Protein 2PH1 (pdb70)

Nearest PDB structures (foldseek):
  2ph1-assembly1_A  TM=1.002E+00  e=3.859E-50  Archaeoglobus fulgidus DSM 4304
  6oby-assembly1_A  TM=9.454E-01  e=1.155E-34  Archaeoglobus fulgidus
  5auq-assembly4_D  TM=8.441E-01  e=3.719E-14  Thermococcus kodakarensis KOD1
  5aup-assembly1_I  TM=8.083E-01  e=2.554E-14  Thermococcus kodakarensis KOD1
  5aun-assembly1_B  TM=7.956E-01  e=1.165E-12  Thermococcus kodakarensis KOD1

Organism: Archaeoglobus fulgidus (strain ATCC 49558 / DSM 4304 / JCM 9628 / NBRC 100126 / VC-16) (NCBI:txid224325)

Foldseek 3Di:
DDDLVLLCVQLVLAQFEEEWEALVCVCGLVVLVLVQLVQLVVVFAAEEEEQALPWDLNCQLLVVLQLAWDADPQAIEFDARPPRGYGYYCSVPNVDRDIDRDDDPVRLVCLCCSRRYCSGNGHYYYYRFHHHLDCRSVSVLSSLGQEYEYEEELVRDDLCGVVSVQVCVSSVHGHQEYEYCAWAADPPPRDIGGPVHGSCRVVSCVVVVRNYYWYRYDDPVSVVSSNNNNNSPPPDRRRD

Radius of gyration: 17.46 Å; Cα contacts (8 Å, |Δi|>4): 487; chains: 1; bounding box: 42×40×55 Å

B-factor: mean 37.88, std 13.36, range [6.66, 78.39]

InterPro domains:
  IPR019591 Mrp/NBP35 ATP-binding protein [MF_02040] (12-249)
  IPR019591 Mrp/NBP35 ATP-binding protein [cd02037] (21-234)
  IPR027417 P-loop containing nucleoside triphosphate hydrolase [G3DSA:3.40.50.300] (1-254)
  IPR027417 P-loop containing nucleoside triphosphate hydrolase [SSF52540] (8-240)
  IPR033756 Flagellum site-determining protein YlxH/ Fe-S cluster as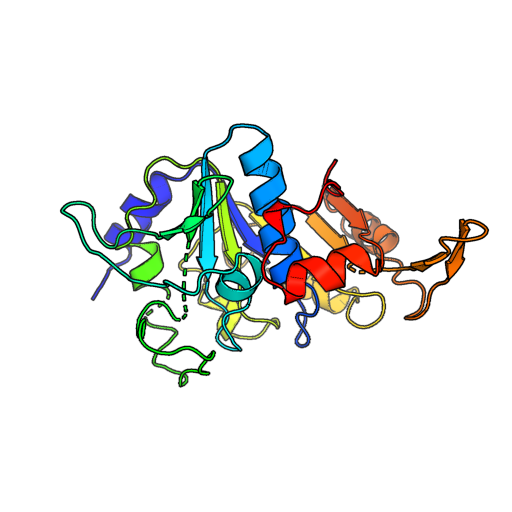sembling factor NBP35 [PF10609] (17-240)
  IPR044304 Iron-sulfur protein NUBPL-like [PTHR42961] (6-242)

Structure (mmCIF, N/CA/C/O backbone):
data_2PH1
#
_entry.id   2PH1
#
_cell.length_a   66.937
_cell.length_b   78.186
_cell.length_c   49.597
_cell.angle_alpha   90.00
_cell.angle_beta   90.00
_cell.angle_gamma   90.00
#
_symmetry.space_group_name_H-M   'P 21 21 2'
#
loop_
_entity.id
_entity.type
_entity.pdbx_description
1 polymer 'Nucleotide-binding protein'
2 non-polymer 'ZINC ION'
3 water water
#
loop_
_atom_site.group_PDB
_atom_site.id
_atom_site.type_symbol
_atom_site.label_atom_id
_atom_site.label_alt_id
_atom_site.label_comp_id
_atom_site.label_asym_id
_atom_site.label_entity_id
_atom_site.label_seq_id
_atom_site.pdbx_PDB_ins_code
_atom_site.Cartn_x
_atom_site.Cartn_y
_atom_site.Cartn_z
_atom_site.occupancy
_atom_site.B_iso_or_equiv
_atom_site.auth_seq_id
_atom_site.auth_comp_id
_atom_site.auth_asym_id
_atom_site.auth_atom_id
_atom_site.pdbx_PDB_model_num
ATOM 1 N N . ARG A 1 4 ? 12.814 9.415 15.424 1.00 54.20 4 ARG A N 1
ATOM 2 C CA . ARG A 1 4 ? 11.739 10.175 14.728 1.00 52.51 4 ARG A CA 1
ATOM 3 C C . ARG A 1 4 ? 11.309 11.399 15.538 1.00 52.98 4 ARG A C 1
ATOM 4 O O . ARG A 1 4 ? 11.026 12.454 14.963 1.00 54.04 4 ARG A O 1
ATOM 12 N N . VAL A 1 5 ? 11.269 11.256 16.866 1.00 51.19 5 VAL A N 1
ATOM 13 C CA . VAL A 1 5 ? 10.853 12.341 17.758 1.00 50.14 5 VAL A CA 1
ATOM 14 C C . VAL A 1 5 ? 11.623 13.626 17.467 1.00 49.31 5 VAL A C 1
ATOM 15 O O . VAL A 1 5 ? 12.821 13.592 17.192 1.00 49.20 5 VAL A O 1
ATOM 19 N N . THR A 1 6 ? 10.927 14.757 17.518 1.00 48.14 6 THR A N 1
ATOM 20 C CA . THR A 1 6 ? 11.550 16.045 17.247 1.00 48.45 6 THR A CA 1
ATOM 21 C C . THR A 1 6 ? 11.615 16.906 18.496 1.00 49.12 6 THR A C 1
ATOM 22 O O . THR A 1 6 ? 10.958 16.624 19.496 1.00 49.43 6 THR A O 1
ATOM 26 N N . ASP A 1 7 ? 12.404 17.970 18.416 1.00 49.93 7 ASP A N 1
ATOM 27 C CA . ASP A 1 7 ? 12.570 18.911 19.513 1.00 50.29 7 ASP A CA 1
ATOM 28 C C . ASP A 1 7 ? 11.253 19.516 19.989 1.00 50.71 7 ASP A C 1
ATOM 29 O O . ASP A 1 7 ? 10.991 19.564 21.190 1.00 50.70 7 ASP A O 1
ATOM 34 N N . GLU A 1 8 ? 10.429 19.986 19.054 1.00 51.03 8 GLU A N 1
ATOM 35 C CA . GLU A 1 8 ? 9.153 20.587 19.432 1.00 51.84 8 GLU A CA 1
ATOM 36 C C . GLU A 1 8 ? 8.280 19.591 20.178 1.00 50.18 8 GLU A C 1
ATOM 37 O O . GLU A 1 8 ? 7.413 19.991 20.948 1.00 50.18 8 GLU A O 1
ATOM 43 N N . GLU A 1 9 ? 8.503 18.298 19.947 1.00 48.97 9 GLU A N 1
ATOM 44 C CA . GLU A 1 9 ? 7.718 17.260 20.618 1.00 48.76 9 GLU A CA 1
ATOM 45 C C . GLU A 1 9 ? 8.273 16.976 22.008 1.00 47.53 9 GLU A C 1
ATOM 46 O O . GLU A 1 9 ? 7.527 16.724 22.955 1.00 45.12 9 GLU A O 1
ATOM 52 N N . ILE A 1 10 ? 9.592 17.021 22.129 1.00 47.07 10 ILE A N 1
ATOM 53 C CA . ILE A 1 10 ? 10.211 16.786 23.417 1.00 45.30 10 ILE A CA 1
ATOM 54 C C . ILE A 1 10 ? 9.917 17.945 24.342 1.00 45.27 10 ILE A C 1
ATOM 55 O O . ILE A 1 10 ? 9.631 17.757 25.522 1.00 44.61 10 ILE A O 1
ATOM 60 N N . LYS A 1 11 ? 9.999 19.148 23.790 1.00 45.82 11 LYS A N 1
ATOM 61 C CA . LYS A 1 11 ? 9.755 20.360 24.553 1.00 46.10 11 LYS A CA 1
ATOM 62 C C . LYS A 1 11 ? 8.319 20.411 25.048 1.00 45.61 11 LYS A C 1
ATOM 63 O O . LYS A 1 11 ? 8.059 20.825 26.174 1.00 46.65 11 LYS A O 1
ATOM 69 N N . GLU A 1 12 ? 7.387 19.984 24.209 1.00 44.25 12 GLU A N 1
ATOM 70 C CA . GLU A 1 12 ? 5.989 20.004 24.592 1.00 43.82 12 GLU A CA 1
ATOM 71 C C . GLU A 1 12 ? 5.723 19.056 25.762 1.00 41.62 12 GLU A C 1
ATOM 72 O O . GLU A 1 12 ? 4.895 19.336 26.630 1.00 42.92 12 GLU A O 1
ATOM 78 N N . ARG A 1 13 ? 6.429 17.934 25.777 1.00 38.18 13 ARG A N 1
ATOM 79 C CA . ARG A 1 13 ? 6.268 16.932 26.821 1.00 34.96 13 ARG A CA 1
ATOM 80 C C . ARG A 1 13 ? 6.905 17.407 28.113 1.00 35.25 13 ARG A C 1
ATOM 81 O O . ARG A 1 13 ? 6.232 17.557 29.128 1.00 36.07 13 ARG A O 1
ATOM 89 N N . LEU A 1 14 ? 8.209 17.652 28.060 1.00 34.08 14 LEU A N 1
ATOM 90 C CA . LEU A 1 14 ? 8.954 18.086 29.228 1.00 33.89 14 LEU A CA 1
ATOM 91 C C . LEU A 1 14 ? 8.368 19.332 29.868 1.00 34.88 14 LEU A C 1
ATOM 92 O O . LEU A 1 14 ? 8.422 19.501 31.090 1.00 35.13 14 LEU A O 1
ATOM 97 N N . GLY A 1 15 ? 7.810 20.211 29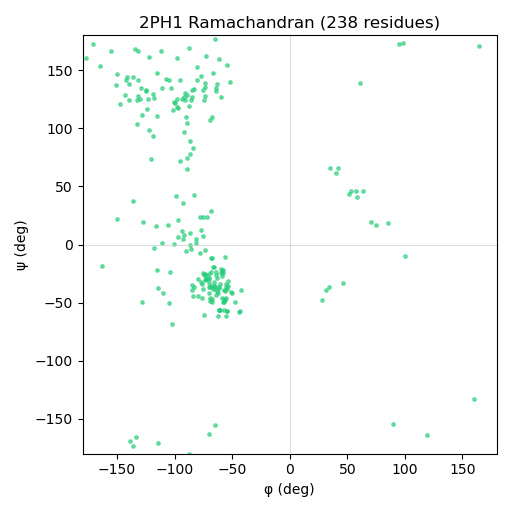.049 1.00 34.13 15 GLY A N 1
ATOM 98 C CA . GLY A 1 15 ? 7.227 21.413 29.595 1.00 32.86 15 GLY A CA 1
ATOM 99 C C . GLY A 1 15 ? 6.224 21.072 30.673 1.00 32.47 15 GLY A C 1
ATOM 100 O O . GLY A 1 15 ? 6.063 21.824 31.627 1.00 34.35 15 GLY A O 1
ATOM 101 N N . LYS A 1 16 ? 5.552 19.933 30.546 1.00 32.73 16 LYS A N 1
ATOM 102 C CA . LYS A 1 16 ? 4.543 19.545 31.538 1.00 32.72 16 LYS A CA 1
ATOM 103 C C . LYS A 1 16 ? 5.164 19.241 32.896 1.00 32.28 16 LYS A C 1
ATOM 104 O O . LYS A 1 16 ? 4.469 19.234 33.905 1.00 33.23 16 LYS A O 1
ATOM 110 N N . ILE A 1 17 ? 6.470 18.980 32.905 1.00 31.72 17 ILE A N 1
ATOM 111 C CA . ILE A 1 17 ? 7.191 18.675 34.130 1.00 29.98 17 ILE A CA 1
ATOM 112 C C . ILE A 1 17 ? 7.761 19.926 34.779 1.00 30.62 17 ILE A C 1
ATOM 113 O O . ILE A 1 17 ? 8.524 20.671 34.164 1.00 29.81 17 ILE A O 1
ATOM 118 N N . LYS A 1 18 ? 7.399 20.138 36.039 1.00 33.09 18 LYS A N 1
ATOM 119 C CA . LYS A 1 18 ? 7.861 21.298 36.798 1.00 33.25 18 LYS A CA 1
ATOM 120 C C . LYS A 1 18 ? 9.344 21.282 37.149 1.00 33.01 18 LYS A C 1
ATOM 121 O O . LYS A 1 18 ? 9.974 22.336 37.171 1.00 33.98 18 LYS A O 1
ATOM 127 N N . SER A 1 19 ? 9.898 20.106 37.446 1.00 32.51 19 SER A N 1
ATOM 128 C CA . SER A 1 19 ? 11.313 20.020 37.806 1.00 32.37 19 SER A CA 1
ATOM 129 C C . SER A 1 19 ? 12.046 18.913 37.076 1.00 32.61 19 SER A C 1
ATOM 130 O O . SER A 1 19 ? 11.645 17.761 37.145 1.00 34.08 19 SER A O 1
ATOM 133 N N . ARG A 1 20 ? 13.125 19.260 36.384 1.00 33.59 20 ARG A N 1
ATOM 134 C CA . ARG A 1 20 ? 13.918 18.265 35.659 1.00 34.45 20 ARG A CA 1
ATOM 135 C C . ARG A 1 20 ? 15.337 18.253 36.222 1.00 34.30 20 ARG A C 1
ATOM 136 O O . ARG A 1 20 ? 16.204 19.023 35.794 1.00 33.41 20 ARG A O 1
ATOM 144 N N . ILE A 1 21 ? 15.566 17.369 37.183 1.00 33.45 21 ILE A N 1
ATOM 145 C CA . ILE A 1 21 ? 16.864 17.248 37.830 1.00 32.04 21 ILE A CA 1
ATOM 146 C C . ILE A 1 21 ? 17.695 16.128 37.222 1.00 30.82 21 ILE A C 1
ATOM 147 O O . ILE A 1 21 ? 17.301 14.973 37.261 1.00 31.24 21 ILE A O 1
ATOM 152 N N . ALA A 1 22 ? 18.837 16.468 36.644 1.00 30.81 22 ALA A N 1
ATOM 153 C CA . ALA A 1 22 ? 19.698 15.449 36.057 1.00 32.34 22 ALA A CA 1
ATOM 154 C C . ALA A 1 22 ? 20.757 15.071 37.095 1.00 33.61 22 ALA A C 1
ATOM 155 O O . ALA A 1 22 ? 21.253 15.937 37.822 1.00 34.61 22 ALA A O 1
ATOM 157 N N . VAL A 1 23 ? 21.096 13.784 37.171 1.00 34.12 23 VAL A N 1
ATOM 158 C CA . VAL A 1 23 ? 22.086 13.298 38.140 1.00 34.96 23 VAL A CA 1
ATOM 159 C C . VAL A 1 23 ? 23.320 12.741 37.422 1.00 37.00 23 VAL A C 1
ATOM 160 O O . VAL A 1 23 ? 23.201 11.869 36.563 1.00 36.81 23 VAL A O 1
ATOM 172 N N . SER A 1 25 ? 27.996 12.082 37.554 1.00 40.67 25 SER A N 1
ATOM 173 C CA . SER A 1 25 ? 29.145 11.695 38.348 1.00 39.43 25 SER A CA 1
ATOM 174 C C . SER A 1 25 ? 30.361 11.400 37.479 1.00 39.16 25 SER A C 1
ATOM 175 O O . SER A 1 25 ? 30.263 11.339 36.255 1.00 38.70 25 SER A O 1
ATOM 178 N N . GLY A 1 26 ? 31.507 11.215 38.127 1.00 39.91 26 GLY A N 1
ATOM 179 C CA . GLY A 1 26 ? 32.735 10.914 37.413 1.00 41.25 26 GLY A CA 1
ATOM 180 C C . GLY A 1 26 ? 32.655 9.570 36.723 1.00 42.79 26 GLY A C 1
ATOM 181 O O . GLY A 1 26 ? 31.664 8.859 36.870 1.00 44.03 26 GLY A O 1
ATOM 182 N N . LYS A 1 27 ? 33.695 9.210 35.979 1.00 44.17 27 LYS A N 1
ATOM 183 C CA . LYS A 1 27 ? 33.721 7.938 35.251 1.00 45.57 27 LYS A CA 1
ATOM 184 C C . LYS A 1 27 ? 33.177 6.761 36.080 1.00 46.03 27 LYS A C 1
ATOM 185 O O . LYS A 1 27 ? 32.485 5.892 35.555 1.00 45.36 27 LYS A O 1
ATOM 191 N N . GLY A 1 28 ? 33.497 6.729 37.370 1.00 46.77 28 GLY A N 1
ATOM 192 C CA . GLY A 1 28 ? 33.031 5.637 38.207 1.00 46.82 28 GLY A CA 1
ATOM 193 C C . GLY A 1 28 ? 31.522 5.535 38.287 1.00 46.80 28 GLY A C 1
ATOM 194 O O . GLY A 1 28 ? 30.931 4.497 37.972 1.00 46.09 28 GLY A O 1
ATOM 195 N N . GLY A 1 29 ? 30.899 6.631 38.714 1.00 47.19 29 GLY A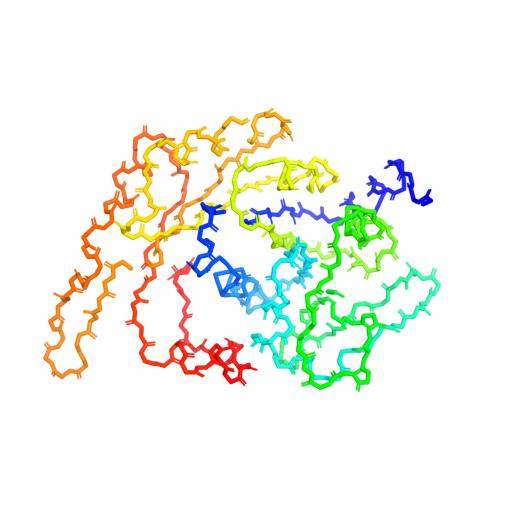 N 1
ATOM 196 C CA . GLY A 1 29 ? 29.449 6.680 38.844 1.00 45.27 29 GLY A CA 1
ATOM 197 C C . GLY A 1 29 ? 28.947 5.834 39.997 1.00 44.22 29 GLY A C 1
ATOM 198 O O . GLY A 1 29 ? 27.768 5.474 40.036 1.00 43.79 29 GLY A O 1
ATOM 199 N N . VAL A 1 30 ? 29.852 5.525 40.931 1.00 42.12 30 VAL A N 1
ATOM 200 C CA . VAL A 1 30 ? 29.545 4.702 42.099 1.00 39.35 30 VAL A CA 1
ATOM 201 C C . VAL A 1 30 ? 28.619 5.415 43.091 1.00 37.14 30 VAL A C 1
ATOM 202 O O . VAL A 1 30 ? 29.017 6.349 43.786 1.00 34.56 30 VAL A O 1
ATOM 206 N N . GLY A 1 31 ? 27.368 4.964 43.127 1.00 36.18 31 GLY A N 1
ATOM 207 C CA . GLY A 1 31 ? 26.387 5.556 44.011 1.00 33.88 31 GLY A CA 1
ATOM 208 C C . GLY A 1 31 ? 25.483 6.520 43.266 1.00 32.95 31 GLY A C 1
ATOM 209 O O . GLY A 1 31 ? 24.482 6.991 43.807 1.00 34.68 31 GLY A O 1
ATOM 210 N N . LYS A 1 32 ? 25.825 6.824 42.022 1.00 29.48 32 LYS A N 1
ATOM 211 C CA . LYS A 1 32 ? 25.013 7.742 41.244 1.00 28.05 32 LYS A CA 1
ATOM 212 C C . LYS A 1 32 ? 23.568 7.257 41.198 1.00 28.42 32 LYS A C 1
ATOM 213 O O . LYS A 1 32 ? 22.658 7.939 41.672 1.00 30.75 32 LYS A O 1
ATOM 219 N N . SER A 1 33 ? 23.355 6.076 40.632 1.00 27.07 33 SER A N 1
ATOM 220 C CA . SER A 1 33 ? 22.009 5.530 40.547 1.00 25.95 33 SER A CA 1
ATOM 221 C C . SER A 1 33 ? 21.304 5.396 41.906 1.00 24.45 33 SER A C 1
ATOM 222 O O . SER A 1 33 ? 20.163 5.852 42.054 1.00 24.41 33 SER A O 1
ATOM 225 N N . THR A 1 34 ? 21.969 4.798 42.897 1.00 21.62 34 THR A N 1
ATOM 226 C CA . THR A 1 34 ? 21.346 4.630 44.214 1.00 19.53 34 THR A CA 1
ATOM 227 C C . THR A 1 34 ? 20.917 5.976 44.780 1.00 17.97 34 THR A C 1
ATOM 228 O O . THR A 1 34 ? 19.854 6.081 45.392 1.00 17.04 34 THR A O 1
ATOM 232 N N . VAL A 1 35 ? 21.744 6.997 44.578 1.00 16.42 35 VAL A N 1
ATOM 233 C CA . VAL A 1 35 ? 21.423 8.343 45.038 1.00 15.36 35 VAL A CA 1
ATOM 234 C C . VAL A 1 35 ? 20.210 8.850 44.250 1.00 15.15 35 VAL A C 1
ATOM 235 O O . VAL A 1 35 ? 19.351 9.537 44.802 1.00 13.00 35 VAL A O 1
ATOM 239 N N . THR A 1 36 ? 20.110 8.494 42.971 1.00 14.15 36 THR A N 1
ATOM 240 C CA . THR A 1 36 ? 18.956 8.955 42.191 1.00 14.22 36 THR A CA 1
ATOM 241 C C . THR A 1 36 ? 17.637 8.359 42.681 1.00 13.89 36 THR A C 1
ATOM 242 O O . THR A 1 36 ? 16.591 9.000 42.594 1.00 12.54 36 THR A O 1
ATOM 246 N N . ALA A 1 37 ? 17.690 7.130 43.182 1.00 12.50 37 ALA A N 1
ATOM 247 C CA . ALA A 1 37 ? 16.490 6.477 43.675 1.00 11.98 37 ALA A CA 1
ATOM 248 C C . ALA A 1 37 ? 16.133 7.076 45.041 1.00 12.62 37 ALA A C 1
ATOM 249 O O . ALA A 1 37 ? 14.978 7.416 45.318 1.00 12.41 37 ALA A O 1
ATOM 251 N N . LEU A 1 38 ? 17.140 7.204 45.895 1.00 16.61 38 LEU A N 1
ATOM 252 C CA . LEU A 1 38 ? 16.952 7.771 47.220 1.00 17.95 38 LEU A CA 1
ATOM 253 C C . LEU A 1 38 ? 16.332 9.169 47.102 1.00 18.75 38 LEU A C 1
ATOM 254 O O . LEU A 1 38 ? 15.451 9.528 47.876 1.00 19.32 38 LEU A O 1
ATOM 259 N N . LEU A 1 39 ? 16.777 9.944 46.120 1.00 18.49 39 LEU A N 1
ATOM 260 C CA . LEU A 1 39 ? 16.230 11.268 45.911 1.00 18.04 39 LEU A CA 1
ATOM 261 C C . LEU A 1 39 ? 14.793 11.140 45.461 1.00 18.43 39 LEU A C 1
ATOM 262 O O . LEU A 1 39 ? 13.889 11.800 45.996 1.00 19.37 39 LEU A O 1
ATOM 267 N N . ALA A 1 40 ? 14.569 10.293 44.465 1.00 17.57 40 ALA A N 1
ATOM 268 C CA . ALA A 1 40 ? 13.212 10.108 43.974 1.00 15.82 40 ALA A CA 1
ATOM 269 C C . ALA A 1 40 ? 12.301 9.707 45.136 1.00 15.79 40 ALA A C 1
ATOM 270 O O . ALA A 1 40 ? 11.220 10.267 45.270 1.00 15.54 40 ALA A O 1
ATOM 272 N N . VAL A 1 41 ? 12.745 8.758 45.975 1.00 16.37 41 VAL A N 1
ATOM 273 C CA . VAL A 1 41 ? 11.958 8.293 47.144 1.00 16.86 41 VAL A CA 1
ATOM 274 C C . VAL A 1 41 ? 11.748 9.435 48.149 1.00 17.45 41 VAL A C 1
ATOM 275 O O . VAL A 1 41 ? 10.768 9.450 48.885 1.00 19.37 41 VAL A O 1
ATOM 279 N N . HIS A 1 42 ? 12.689 10.368 48.193 1.00 17.70 42 HIS A N 1
ATOM 280 C CA . HIS A 1 42 ? 12.588 11.495 49.088 1.00 19.14 42 HIS A CA 1
ATOM 281 C C . HIS A 1 42 ? 11.334 12.270 48.690 1.00 22.52 42 HIS A C 1
ATOM 282 O O . HIS A 1 42 ? 10.436 12.466 49.505 1.00 25.97 42 HIS A O 1
ATOM 289 N N . TYR A 1 43 ? 11.258 12.677 47.425 1.00 23.67 43 TYR A N 1
ATOM 290 C CA . TYR A 1 43 ? 10.113 13.429 46.917 1.00 23.29 43 TYR A CA 1
ATOM 291 C C . TYR A 1 43 ? 8.797 12.663 46.930 1.00 22.98 43 TYR A C 1
ATOM 292 O O . TYR A 1 43 ? 7.756 13.214 47.283 1.00 23.82 43 TYR A O 1
ATOM 301 N N . ALA A 1 44 ? 8.835 11.401 46.521 1.00 22.91 44 ALA A N 1
ATOM 302 C CA . ALA A 1 44 ? 7.624 10.587 46.489 1.00 23.68 44 ALA A CA 1
ATOM 303 C C . ALA A 1 44 ? 7.009 10.518 47.888 1.00 25.10 44 ALA A C 1
ATOM 304 O O . ALA A 1 44 ? 5.814 10.760 48.072 1.00 24.29 44 ALA A O 1
ATOM 306 N N . ARG A 1 45 ? 7.840 10.204 48.872 1.00 26.93 45 ARG A N 1
ATOM 307 C CA . ARG A 1 45 ? 7.397 10.127 50.252 1.00 29.79 45 ARG A CA 1
ATOM 3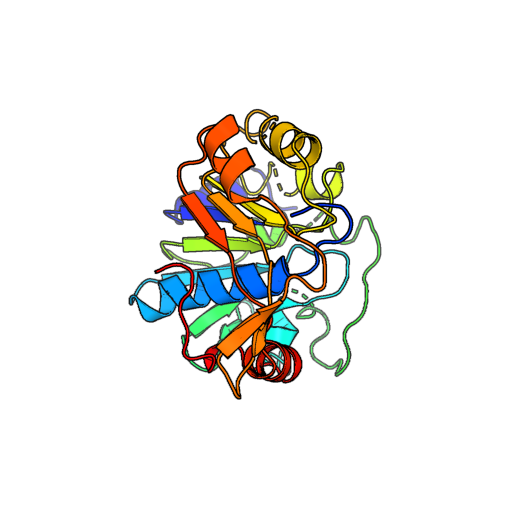08 C C . ARG A 1 45 ? 6.807 11.467 50.737 1.00 31.04 45 ARG A C 1
ATOM 309 O O . ARG A 1 45 ? 6.023 11.491 51.687 1.00 31.61 45 ARG A O 1
ATOM 317 N N . GLN A 1 46 ? 7.188 12.573 50.092 1.00 31.18 46 GLN A N 1
ATOM 318 C CA . GLN A 1 46 ? 6.662 13.894 50.447 1.00 31.33 46 GLN A CA 1
ATOM 319 C C . GLN A 1 46 ? 5.288 14.138 49.813 1.00 30.79 46 GLN A C 1
ATOM 320 O O . GLN A 1 46 ? 4.727 15.216 49.963 1.00 31.38 46 GLN A O 1
ATOM 326 N N . GLY A 1 47 ? 4.761 13.157 49.086 1.00 30.68 47 GLY A N 1
ATOM 327 C CA . GLY A 1 47 ? 3.462 13.324 48.459 1.00 29.62 47 GLY A CA 1
ATOM 328 C C . GLY A 1 47 ? 3.511 14.015 47.109 1.00 30.47 47 GLY A C 1
ATOM 329 O O . GLY A 1 47 ? 2.503 14.529 46.618 1.00 31.58 47 GLY A O 1
ATOM 330 N N . LYS A 1 48 ? 4.693 14.029 46.505 1.00 31.25 48 LYS A N 1
ATOM 331 C CA . LYS A 1 48 ? 4.898 14.655 45.200 1.00 31.53 48 LYS A CA 1
ATOM 332 C C . LYS A 1 48 ? 4.841 13.606 44.112 1.00 30.31 48 LYS A C 1
ATOM 333 O O . LYS A 1 48 ? 4.997 12.423 44.387 1.00 30.24 48 LYS A O 1
ATOM 339 N N . LYS A 1 49 ? 4.610 14.033 42.877 1.00 30.52 49 LYS A N 1
ATOM 340 C CA . LYS A 1 49 ? 4.550 13.090 41.768 1.00 30.11 49 LYS A CA 1
ATOM 341 C C . LYS A 1 49 ? 5.951 12.952 41.197 1.00 27.75 49 LYS A C 1
ATOM 342 O O . LYS A 1 49 ? 6.464 13.882 40.589 1.00 27.96 49 LYS A O 1
ATOM 348 N N . VAL A 1 50 ? 6.562 11.784 41.405 1.00 27.07 50 VAL A N 1
ATOM 349 C CA . VAL A 1 50 ? 7.937 11.513 40.963 1.00 25.30 50 VAL A CA 1
ATOM 350 C C . VAL A 1 50 ? 8.101 10.570 39.775 1.00 25.37 50 VAL A C 1
ATOM 351 O O . VAL A 1 50 ? 7.392 9.574 39.647 1.00 25.33 50 VAL A O 1
ATOM 355 N N . GLY A 1 51 ? 9.068 10.883 38.921 1.00 26.24 51 GLY A N 1
ATOM 356 C CA . GLY A 1 51 ? 9.342 10.054 37.762 1.00 25.26 51 GLY A CA 1
ATOM 357 C C . GLY A 1 51 ? 10.840 9.986 37.540 1.00 24.91 51 GLY A C 1
ATOM 358 O O . GLY A 1 51 ? 11.545 10.965 37.771 1.00 26.22 51 GLY A O 1
ATOM 359 N N . ILE A 1 52 ? 11.326 8.836 37.091 1.00 24.86 52 ILE A N 1
ATOM 360 C CA . ILE A 1 52 ? 12.746 8.642 36.849 1.00 25.22 52 ILE A CA 1
ATOM 361 C C . ILE A 1 52 ? 12.955 8.089 35.461 1.00 27.08 52 ILE A C 1
ATOM 362 O O . ILE A 1 52 ? 12.263 7.156 35.050 1.00 27.12 52 ILE A O 1
ATOM 367 N N . LEU A 1 53 ? 13.925 8.652 34.746 1.00 29.94 53 LEU A N 1
ATOM 368 C CA . LEU A 1 53 ? 14.247 8.200 33.395 1.00 31.08 53 LEU A CA 1
ATOM 369 C C . LEU A 1 53 ? 15.613 7.537 33.473 1.00 32.09 53 LEU A C 1
ATOM 370 O O . LEU A 1 53 ? 16.525 8.057 34.106 1.00 33.57 53 LEU A O 1
ATOM 375 N N . ASP A 1 54 ? 15.755 6.379 32.848 1.00 33.13 54 ASP A N 1
ATOM 376 C CA . ASP A 1 54 ? 17.031 5.679 32.894 1.00 34.87 54 ASP A CA 1
ATOM 377 C C . ASP A 1 54 ? 17.798 5.993 31.626 1.00 35.25 54 ASP A C 1
ATOM 378 O O . ASP A 1 54 ? 17.346 5.670 30.535 1.00 37.05 54 ASP A O 1
ATOM 383 N N . ALA A 1 55 ? 18.956 6.622 31.760 1.00 35.90 55 ALA A N 1
ATOM 384 C CA . ALA A 1 55 ? 19.745 6.958 30.585 1.00 35.90 55 ALA A CA 1
ATOM 385 C C . ALA A 1 55 ? 21.171 6.444 30.731 1.00 36.41 55 ALA A C 1
ATOM 386 O O . ALA A 1 55 ? 22.073 6.894 30.030 1.00 37.27 55 ALA A O 1
ATOM 388 N N . ASP A 1 56 ? 21.368 5.486 31.632 1.00 37.92 56 ASP A N 1
ATOM 389 C CA . ASP A 1 56 ? 22.698 4.945 31.873 1.00 41.66 56 ASP A CA 1
ATOM 390 C C . ASP A 1 56 ? 23.042 3.757 30.966 1.00 43.04 56 ASP A C 1
ATOM 391 O O . ASP A 1 56 ? 22.567 2.643 31.176 1.00 42.75 56 ASP A O 1
ATOM 396 N N . PHE A 1 57 ? 23.879 4.017 29.958 1.00 43.84 57 PHE A N 1
ATOM 397 C CA . PHE A 1 57 ? 24.307 3.009 28.977 1.00 45.48 57 PHE A CA 1
ATOM 398 C C . PHE A 1 57 ? 24.879 1.781 29.670 1.00 45.70 57 PHE A C 1
ATOM 399 O O . PHE A 1 57 ? 24.716 0.648 29.205 1.00 46.74 57 PHE A O 1
ATOM 407 N N . LEU A 1 58 ? 25.560 2.025 30.784 1.00 47.55 58 LEU A N 1
ATOM 408 C CA . LEU A 1 58 ? 26.190 0.969 31.563 1.00 47.62 58 LEU A CA 1
ATOM 409 C C . LEU A 1 58 ? 25.260 0.321 32.570 1.00 48.83 58 LEU A C 1
ATOM 410 O O . LEU A 1 58 ? 25.177 0.761 33.722 1.00 50.11 58 LEU A O 1
ATOM 415 N N . GLY A 1 59 ? 24.565 -0.723 32.128 1.00 46.12 59 GLY A N 1
ATOM 416 C CA . GLY A 1 59 ? 23.666 -1.447 33.006 1.00 43.80 59 GLY A CA 1
ATOM 417 C C . GLY A 1 59 ? 22.520 -0.649 33.601 1.00 42.55 59 GLY A C 1
ATOM 418 O O . GLY A 1 59 ? 22.694 0.496 34.021 1.00 42.36 59 GLY A O 1
ATOM 419 N N . PRO A 1 60 ? 21.322 -1.248 33.658 1.00 41.01 60 PRO A N 1
ATOM 420 C CA . PRO A 1 60 ? 20.128 -0.602 34.202 1.00 39.48 60 PRO A CA 1
ATOM 421 C C . PRO A 1 60 ? 20.036 -0.723 35.725 1.00 37.77 60 PRO A C 1
ATOM 422 O O . PRO A 1 60 ? 19.352 -1.605 36.253 1.00 37.13 60 PRO A O 1
ATOM 426 N N . SER A 1 61 ? 20.722 0.171 36.430 1.00 35.19 61 SER A N 1
ATOM 427 C CA . SER A 1 61 ? 20.714 0.154 37.889 1.00 31.69 61 SER A CA 1
ATOM 428 C C . SER A 1 61 ? 19.325 0.367 38.483 1.00 30.06 61 SER A C 1
ATOM 429 O O . SER A 1 61 ? 18.854 -0.459 39.249 1.00 29.50 61 SER A O 1
ATOM 432 N N . ILE A 1 62 ? 18.682 1.479 38.121 1.00 29.11 62 ILE A N 1
ATOM 433 C CA . ILE A 1 62 ? 17.362 1.832 38.642 1.00 24.38 62 ILE A CA 1
ATOM 434 C C . ILE A 1 62 ? 16.370 0.687 38.679 1.00 23.80 62 ILE A C 1
ATOM 435 O O . ILE A 1 62 ? 15.839 0.359 39.743 1.00 23.38 62 ILE A O 1
ATOM 440 N N . PRO A 1 63 ? 16.095 0.061 37.529 1.00 23.97 63 PRO A N 1
ATOM 441 C CA . PRO A 1 63 ? 15.146 -1.047 37.554 1.00 24.34 63 PRO A CA 1
ATOM 442 C C . PRO A 1 63 ? 15.592 -2.152 38.516 1.00 25.42 63 PRO A C 1
ATOM 443 O O . PRO A 1 63 ? 14.766 -2.947 38.965 1.00 28.79 63 PRO A O 1
ATOM 447 N N . ILE A 1 64 ? 16.885 -2.219 38.834 1.00 25.02 64 ILE A N 1
ATOM 448 C CA . ILE A 1 64 ? 17.350 -3.229 39.795 1.00 23.88 64 ILE A CA 1
ATOM 449 C C . ILE A 1 64 ? 17.059 -2.767 41.224 1.00 23.73 64 ILE A C 1
ATOM 450 O O . ILE A 1 64 ? 16.596 -3.549 42.058 1.00 24.94 64 ILE A O 1
ATOM 455 N N . LEU A 1 65 ? 17.337 -1.498 41.497 1.00 21.74 65 LEU A N 1
ATOM 456 C CA . LEU A 1 65 ? 17.121 -0.928 42.815 1.00 20.80 65 LEU A CA 1
ATOM 457 C C . LEU A 1 65 ? 15.661 -1.003 43.240 1.00 20.31 65 LEU A C 1
ATOM 458 O O . LEU A 1 65 ? 15.358 -1.181 44.424 1.00 18.76 65 LEU A O 1
ATOM 463 N N . PHE A 1 66 ? 14.750 -0.881 42.282 1.00 20.73 66 PHE A N 1
ATOM 464 C CA . PHE A 1 66 ? 13.327 -0.921 42.611 1.00 20.13 66 PHE A CA 1
ATOM 465 C C . PHE A 1 66 ? 12.720 -2.291 42.393 1.00 21.78 66 PHE A C 1
ATOM 466 O O . PHE A 1 66 ? 11.511 -2.466 42.523 1.00 23.36 66 PHE A O 1
ATOM 474 N N . GLY A 1 67 ? 13.567 -3.263 42.080 1.00 23.60 67 GLY A N 1
ATOM 475 C CA . GLY A 1 67 ? 13.083 -4.608 41.857 1.00 27.11 67 GLY A CA 1
ATOM 476 C C . GLY A 1 67 ? 12.047 -4.679 40.751 1.00 29.71 67 GLY A C 1
ATOM 477 O O . GLY A 1 67 ? 11.009 -5.311 40.903 1.00 30.67 67 GLY A O 1
ATOM 478 N N . LEU A 1 68 ? 12.307 -4.026 39.632 1.00 31.92 68 LEU A N 1
ATOM 479 C CA . LEU A 1 68 ? 11.360 -4.074 38.540 1.00 35.88 68 LEU A CA 1
ATOM 480 C C . LEU A 1 68 ? 11.651 -5.256 37.605 1.00 39.35 68 LEU A C 1
ATOM 481 O O . LEU A 1 68 ? 12.168 -5.072 36.499 1.00 39.41 68 LEU A O 1
ATOM 486 N N . ARG A 1 69 ? 11.321 -6.471 38.051 1.00 43.05 69 ARG A N 1
ATOM 487 C CA . ARG A 1 69 ? 11.557 -7.675 37.244 1.00 46.48 69 ARG A CA 1
ATOM 488 C C . ARG A 1 69 ? 10.524 -7.817 36.139 1.00 47.06 69 ARG A C 1
ATOM 489 O O . ARG A 1 69 ? 10.808 -8.350 35.055 1.00 46.82 69 ARG A O 1
ATOM 497 N N . ASN A 1 70 ? 9.317 -7.355 36.434 1.00 47.27 70 ASN A N 1
ATOM 498 C CA . ASN A 1 70 ? 8.226 -7.389 35.474 1.00 49.19 70 ASN A CA 1
ATOM 499 C C . ASN A 1 70 ? 8.781 -6.673 34.231 1.00 47.65 70 ASN A C 1
ATOM 500 O O . ASN A 1 70 ? 8.826 -7.243 33.142 1.00 47.37 70 ASN A O 1
ATOM 505 N N . ALA A 1 71 ? 9.216 -5.430 34.424 1.00 44.96 71 ALA A N 1
ATOM 506 C CA . ALA A 1 71 ? 9.802 -4.621 33.364 1.00 44.29 71 ALA A CA 1
ATOM 507 C C . ALA A 1 71 ? 9.128 -4.722 31.993 1.00 41.93 71 ALA A C 1
ATOM 508 O O . ALA A 1 71 ? 9.763 -5.124 31.020 1.00 41.53 71 ALA A O 1
ATOM 510 N N . ARG A 1 72 ? 7.857 -4.344 31.906 1.00 39.57 72 ARG A N 1
ATOM 511 C CA . ARG A 1 72 ? 7.148 -4.401 30.631 1.00 37.77 72 ARG A CA 1
ATOM 512 C C . ARG A 1 72 ? 6.660 -3.043 30.142 1.00 34.74 72 ARG A C 1
ATOM 513 O O . ARG A 1 72 ? 6.009 -2.305 30.875 1.00 32.71 72 ARG A O 1
ATOM 521 N N . ILE A 1 73 ? 6.965 -2.729 28.890 1.00 33.05 73 ILE A N 1
ATOM 522 C CA . ILE A 1 73 ? 6.558 -1.460 28.296 1.00 32.69 73 ILE A CA 1
ATOM 523 C C . ILE A 1 73 ? 5.193 -1.531 27.638 1.00 31.26 73 ILE A C 1
ATOM 524 O O . ILE A 1 73 ? 4.945 -2.406 26.825 1.00 32.22 73 ILE A O 1
ATOM 529 N N . ALA A 1 74 ? 4.302 -0.613 27.976 1.00 31.27 74 ALA A N 1
ATOM 530 C CA . ALA A 1 74 ? 2.996 -0.614 27.335 1.00 31.40 74 ALA A CA 1
ATOM 531 C C . ALA A 1 74 ? 2.809 0.747 26.677 1.00 31.36 74 ALA A C 1
ATOM 532 O O . ALA A 1 74 ? 3.502 1.703 27.013 1.00 32.19 74 ALA A O 1
ATOM 534 N N . VAL A 1 75 ? 1.882 0.836 25.733 1.00 31.79 75 VAL A N 1
ATOM 535 C CA . VAL A 1 75 ? 1.643 2.097 25.045 1.00 32.10 75 VAL A CA 1
ATOM 536 C C . VAL A 1 75 ? 0.163 2.454 24.990 1.00 32.47 75 VAL A C 1
ATOM 537 O O . VAL A 1 75 ? -0.661 1.647 24.567 1.00 32.20 75 VAL A O 1
ATOM 541 N N . SER A 1 76 ? -0.163 3.668 25.428 1.00 33.00 76 SER A N 1
ATOM 542 C CA . SER A 1 76 ? -1.538 4.150 25.404 1.00 33.41 76 SER A CA 1
ATOM 543 C C . SER A 1 76 ? -1.625 5.322 24.434 1.00 34.84 76 SER A C 1
ATOM 544 O O . SER A 1 76 ? -0.673 5.619 23.714 1.00 34.50 76 SER A O 1
ATOM 547 N N . ALA A 1 77 ? -2.773 5.991 24.441 1.00 35.56 77 ALA A N 1
ATOM 548 C CA . ALA A 1 77 ? -3.005 7.136 23.583 1.00 34.27 77 ALA A CA 1
ATOM 549 C C . ALA A 1 77 ? -2.061 8.280 23.948 1.00 33.73 77 ALA A C 1
ATOM 550 O O . ALA A 1 77 ? -1.781 9.143 23.120 1.00 34.81 77 ALA A O 1
ATOM 552 N N . GLU A 1 78 ? -1.576 8.291 25.183 1.00 32.85 78 GLU A N 1
ATOM 553 C CA . GLU A 1 78 ? -0.667 9.341 25.618 1.00 33.19 78 GLU A CA 1
ATOM 554 C C . GLU A 1 78 ? 0.793 8.990 25.364 1.00 32.63 78 GLU A C 1
ATOM 555 O O . GLU A 1 78 ? 1.675 9.817 25.576 1.00 33.91 78 GLU A O 1
ATOM 561 N N . GLY A 1 79 ? 1.050 7.772 24.904 1.00 31.72 79 GLY A N 1
ATOM 562 C CA . GLY A 1 79 ? 2.417 7.373 24.628 1.00 30.51 79 GLY A CA 1
ATOM 563 C C . GLY A 1 79 ? 2.880 6.193 25.457 1.00 30.35 79 GLY A C 1
ATOM 564 O O . GLY A 1 79 ? 2.070 5.467 26.034 1.00 29.99 79 GLY A O 1
ATOM 565 N N . LEU A 1 80 ? 4.195 5.997 25.495 1.00 29.05 80 LEU A N 1
ATOM 566 C CA . LEU A 1 80 ? 4.795 4.918 26.257 1.00 27.87 80 LEU A CA 1
ATOM 567 C C . LEU A 1 80 ? 4.435 5.080 27.726 1.00 26.99 80 LEU A C 1
ATOM 568 O O . LEU A 1 80 ? 4.649 6.142 28.328 1.00 24.86 80 LEU A O 1
ATOM 573 N N . GLU A 1 81 ? 3.885 4.008 28.284 1.00 24.54 81 GLU A N 1
ATOM 574 C CA . GLU A 1 81 ? 3.456 3.954 29.670 1.00 23.92 81 GLU A CA 1
ATOM 575 C C . GLU A 1 81 ? 4.585 3.581 30.607 1.00 21.77 81 GLU A C 1
ATOM 576 O O . GLU A 1 81 ? 5.225 2.551 30.450 1.00 23.24 81 GLU A O 1
ATOM 582 N N . PRO A 1 82 ? 4.848 4.420 31.601 1.00 21.38 82 PRO A N 1
ATOM 583 C CA . PRO A 1 82 ? 5.930 4.072 32.520 1.00 23.47 82 PRO A CA 1
ATOM 584 C C . PRO A 1 82 ? 5.491 3.045 33.589 1.00 24.33 82 PRO A C 1
ATOM 585 O O . PRO A 1 82 ? 4.301 2.962 33.925 1.00 24.08 82 PRO A O 1
ATOM 589 N N . VAL A 1 83 ? 6.442 2.253 34.098 1.00 23.31 83 VAL A N 1
ATOM 590 C CA . VAL A 1 83 ? 6.143 1.243 35.121 1.00 24.58 83 VAL A CA 1
ATOM 591 C C . VAL A 1 83 ? 6.169 1.872 36.507 1.00 24.06 83 VAL A C 1
ATOM 592 O O . VAL A 1 83 ? 7.144 2.511 36.892 1.00 25.28 83 VAL A O 1
ATOM 596 N N . LEU A 1 84 ? 5.101 1.696 37.266 1.00 23.11 84 LEU A N 1
ATOM 597 C CA . LEU A 1 84 ? 5.060 2.296 38.586 1.00 23.94 84 LEU A CA 1
ATOM 598 C C . LEU A 1 84 ? 5.813 1.475 39.603 1.00 25.02 84 LEU A C 1
ATOM 599 O O . LEU A 1 84 ? 5.761 0.244 39.574 1.00 26.28 84 LEU A O 1
ATOM 604 N N . THR A 1 85 ? 6.512 2.153 40.509 1.00 25.41 85 THR A N 1
ATOM 605 C CA . THR A 1 85 ? 7.246 1.442 41.544 1.00 25.59 85 THR A CA 1
ATOM 606 C C . THR A 1 85 ? 6.240 0.744 42.461 1.00 25.50 85 THR A C 1
ATOM 607 O O . THR A 1 85 ? 5.129 1.229 42.668 1.00 23.13 85 THR A O 1
ATOM 611 N N . GLN A 1 86 ? 6.641 -0.407 42.991 1.00 27.66 86 GLN A N 1
ATOM 612 C CA . GLN A 1 86 ? 5.789 -1.227 43.844 1.00 30.40 86 GLN A CA 1
ATOM 613 C C . GLN A 1 86 ? 5.261 -0.558 45.108 1.00 29.45 86 GLN A C 1
ATOM 614 O O . GLN A 1 86 ? 4.205 -0.937 45.591 1.00 32.88 86 GLN A O 1
ATOM 620 N N . LYS A 1 87 ? 5.963 0.431 45.646 1.00 27.53 87 LYS A N 1
ATOM 621 C CA . LYS A 1 87 ? 5.498 1.064 46.883 1.00 26.60 87 LYS A CA 1
ATOM 622 C C . LYS A 1 87 ? 5.074 2.535 46.816 1.00 25.51 87 LYS A C 1
ATOM 623 O O . LYS A 1 87 ? 4.124 2.928 47.488 1.00 26.51 87 LYS A O 1
ATOM 629 N N . TYR A 1 88 ? 5.776 3.346 46.033 1.00 21.36 88 TYR A N 1
ATOM 630 C CA . TYR A 1 88 ? 5.441 4.752 45.938 1.00 21.20 88 TYR A CA 1
ATOM 631 C C . TYR A 1 88 ? 4.872 5.185 44.582 1.00 19.70 88 TYR A C 1
ATOM 632 O O . TYR A 1 88 ? 4.584 6.366 44.355 1.00 20.14 88 TYR A O 1
ATOM 641 N N . GLY A 1 89 ? 4.723 4.239 43.672 1.00 16.57 89 GLY A N 1
ATOM 642 C CA . GLY A 1 89 ? 4.158 4.571 42.380 1.00 14.45 89 GLY A CA 1
ATOM 643 C C . GLY A 1 89 ? 4.924 5.625 41.619 1.00 13.28 89 GLY A C 1
ATOM 644 O O . GLY A 1 89 ? 4.340 6.525 41.021 1.00 12.21 89 GLY A O 1
ATOM 645 N N . ILE A 1 90 ? 6.242 5.510 41.675 1.00 12.92 90 ILE A N 1
ATOM 646 C CA . ILE A 1 90 ? 7.135 6.392 40.966 1.00 13.66 90 ILE A CA 1
ATOM 647 C C . ILE A 1 90 ? 7.191 5.797 39.567 1.00 14.61 90 ILE A C 1
ATOM 648 O O . ILE A 1 90 ? 7.321 4.574 39.412 1.00 14.02 90 ILE A O 1
ATOM 653 N N . LYS A 1 91 ? 7.060 6.664 38.563 1.00 14.60 91 LYS A N 1
ATOM 654 C CA . LYS A 1 91 ? 7.085 6.285 37.146 1.00 15.91 91 LYS A CA 1
ATOM 655 C C . LYS A 1 91 ? 8.511 5.952 36.750 1.00 15.44 91 LYS A C 1
ATOM 656 O O . LYS A 1 91 ? 9.416 6.697 37.078 1.00 14.75 91 LYS A O 1
ATOM 662 N N . VAL A 1 92 ? 8.730 4.868 36.023 1.00 17.16 92 VAL A N 1
ATOM 663 C CA . VAL A 1 92 ? 10.100 4.563 35.632 1.00 19.22 92 VAL A CA 1
ATOM 664 C C . VAL A 1 92 ? 10.240 4.131 34.186 1.00 21.09 92 VAL A C 1
ATOM 665 O O . VAL A 1 92 ? 9.441 3.361 33.681 1.00 22.33 92 VAL A O 1
ATOM 677 N N . SER A 1 94 ? 13.186 2.632 31.487 1.00 30.68 94 SER A N 1
ATOM 678 C CA . SER A 1 94 ? 14.538 2.125 31.281 1.00 32.03 94 SER A CA 1
ATOM 679 C C . SER A 1 94 ? 14.668 1.330 29.992 1.00 34.68 94 SER A C 1
ATOM 680 O O . SER A 1 94 ? 13.682 0.830 29.454 1.00 32.91 94 SER A O 1
ATOM 691 N N . GLN A 1 96 ? 16.067 -1.418 29.807 1.00 39.81 96 GLN A N 1
ATOM 692 C CA . GLN A 1 96 ? 15.808 -2.783 30.224 1.00 39.21 96 GLN A CA 1
ATOM 693 C C . GLN A 1 96 ? 14.385 -3.218 29.901 1.00 38.66 96 GLN A C 1
ATOM 694 O O . GLN A 1 96 ? 14.144 -4.384 29.590 1.00 37.47 96 GLN A O 1
ATOM 700 N N . PHE A 1 97 ? 13.440 -2.286 29.962 1.00 38.04 97 PHE A N 1
ATOM 701 C CA . PHE A 1 97 ? 12.052 -2.633 29.688 1.00 38.53 97 PHE A CA 1
ATOM 702 C C . PHE A 1 97 ? 11.771 -3.033 28.245 1.00 39.92 97 PHE A C 1
ATOM 703 O O . PHE A 1 97 ? 10.700 -3.554 27.955 1.00 40.08 97 PHE A O 1
ATOM 711 N N . LEU A 1 98 ? 12.713 -2.804 27.336 1.00 42.56 98 LEU A N 1
ATOM 712 C CA . LEU A 1 98 ? 12.480 -3.176 25.940 1.00 45.49 98 LEU A CA 1
ATOM 713 C C . LEU A 1 98 ? 12.464 -4.697 25.737 1.00 47.56 98 LEU A C 1
ATOM 714 O O . LEU A 1 98 ? 11.791 -5.193 24.830 1.00 48.46 98 LEU A O 1
ATOM 719 N N . LEU A 1 99 ? 13.204 -5.424 26.578 1.00 48.56 99 LEU A N 1
ATOM 720 C CA . LEU A 1 99 ? 13.255 -6.893 26.539 1.00 49.69 99 LEU A CA 1
ATOM 721 C C . LEU A 1 99 ? 12.777 -7.440 27.890 1.00 50.15 99 LEU A C 1
ATOM 722 O O . LEU A 1 99 ? 13.569 -7.942 28.689 1.00 49.93 99 LEU A O 1
ATOM 727 N N . PRO A 1 100 ? 11.461 -7.361 28.148 1.00 50.47 100 PRO A N 1
ATOM 728 C CA . PRO A 1 100 ? 10.808 -7.817 29.381 1.00 51.81 100 PRO A CA 1
ATOM 729 C C . PRO A 1 100 ? 11.026 -9.266 29.821 1.00 53.11 100 PRO A C 1
ATOM 730 O O . PRO A 1 100 ? 11.142 -9.544 31.016 1.00 51.79 100 PRO A O 1
ATOM 734 N N . LYS A 1 101 ? 11.068 -10.184 28.860 1.00 55.38 101 LYS A N 1
ATOM 735 C CA . LYS A 1 101 ? 11.233 -11.596 29.180 1.00 55.04 101 LYS A CA 1
ATOM 736 C C . LYS A 1 101 ? 12.651 -11.987 29.577 1.00 54.80 101 LYS A C 1
ATOM 737 O O . LYS A 1 101 ? 12.954 -13.167 29.762 1.00 56.26 101 LYS A O 1
ATOM 743 N N . GLU A 1 102 ? 13.513 -10.987 29.724 1.00 55.28 102 GLU A N 1
ATOM 744 C CA . GLU A 1 102 ? 14.888 -11.223 30.142 1.00 56.85 102 GLU A CA 1
ATOM 745 C C . GLU A 1 102 ? 14.989 -11.080 31.670 1.00 56.76 102 GLU A C 1
ATOM 746 O O . GLU A 1 102 ? 14.602 -10.056 32.233 1.00 55.08 102 GLU A O 1
ATOM 752 N N . ASN A 1 103 ? 15.499 -12.112 32.338 1.00 54.87 103 ASN A N 1
ATOM 753 C CA . ASN A 1 103 ? 15.625 -12.086 33.785 1.00 54.44 103 ASN A CA 1
ATOM 754 C C . ASN A 1 103 ? 16.973 -11.576 34.273 1.00 55.20 103 ASN A C 1
ATOM 755 O O . ASN A 1 103 ? 17.248 -11.576 35.477 1.00 55.79 103 ASN A O 1
ATOM 760 N N . THR A 1 104 ? 17.802 -11.128 33.335 1.00 57.08 104 THR A N 1
ATOM 761 C CA . THR A 1 104 ? 19.123 -10.592 33.655 1.00 56.81 104 THR A CA 1
ATOM 762 C C . THR A 1 104 ? 19.415 -9.307 32.872 1.00 59.72 104 THR A C 1
ATOM 763 O O . THR A 1 104 ? 19.002 -9.171 31.714 1.00 58.76 104 THR A O 1
ATOM 767 N N . PRO A 1 105 ? 20.124 -8.345 33.498 1.00 58.81 105 PRO A N 1
ATOM 768 C CA . PRO A 1 105 ? 20.459 -7.080 32.838 1.00 58.44 105 PRO A CA 1
ATOM 769 C C . PRO A 1 105 ? 21.382 -7.289 31.643 1.00 60.46 105 PRO A C 1
ATOM 770 O O . PRO A 1 105 ? 22.356 -8.040 31.718 1.00 60.14 105 PRO A O 1
ATOM 774 N N . VAL A 1 106 ? 21.064 -6.626 30.537 1.00 61.87 106 VAL A N 1
ATOM 775 C CA . VAL A 1 106 ? 21.863 -6.743 29.327 1.00 62.30 106 VAL A CA 1
ATOM 776 C C . VAL A 1 106 ? 22.368 -5.385 28.865 1.00 62.09 106 VAL A C 1
ATOM 777 O O . VAL A 1 106 ? 21.579 -4.465 28.659 1.00 60.37 106 VAL A O 1
ATOM 781 N N . ILE A 1 107 ? 23.685 -5.272 28.697 1.00 62.97 107 ILE A N 1
ATOM 782 C CA . ILE A 1 107 ? 24.305 -4.027 28.247 1.00 63.81 107 ILE A CA 1
ATOM 783 C C . ILE A 1 107 ? 24.019 -3.836 26.753 1.00 64.75 107 ILE A C 1
ATOM 784 O O . ILE A 1 107 ? 24.244 -4.737 25.946 1.00 65.44 107 ILE A O 1
ATOM 789 N N . TRP A 1 108 ? 23.498 -2.666 26.394 1.00 65.86 108 TRP A N 1
ATOM 790 C CA . TRP A 1 108 ? 23.173 -2.364 25.002 1.00 66.69 108 TRP A CA 1
ATOM 791 C C . TRP A 1 108 ? 24.358 -1.780 24.234 1.00 67.62 108 TRP A C 1
ATOM 792 O O . TRP A 1 108 ? 25.382 -1.427 24.823 1.00 68.10 108 TRP A O 1
ATOM 803 N N . ARG A 1 109 ? 24.204 -1.684 22.914 1.00 68.23 109 ARG A N 1
ATOM 804 C CA . ARG A 1 109 ? 25.237 -1.146 22.024 1.00 68.36 109 ARG A CA 1
ATOM 805 C C . ARG A 1 109 ? 25.518 0.337 22.295 1.00 67.89 109 ARG A C 1
ATOM 806 O O . ARG A 1 109 ? 25.288 0.824 23.399 1.00 68.12 109 ARG A O 1
ATOM 814 N N . GLY A 1 110 ? 26.014 1.055 21.291 1.00 66.93 110 GLY A N 1
ATOM 815 C CA . GLY A 1 110 ? 26.314 2.461 21.485 1.00 66.18 110 GLY A CA 1
ATOM 816 C C . GLY A 1 110 ? 25.282 3.409 20.907 1.00 66.18 110 GLY A C 1
ATOM 817 O O . GLY A 1 110 ? 24.582 4.102 21.649 1.00 66.64 110 GLY A O 1
ATOM 818 N N . PRO A 1 111 ? 25.170 3.472 19.576 1.00 66.02 111 PRO A N 1
ATOM 819 C CA . PRO A 1 111 ? 24.205 4.356 18.924 1.00 66.03 111 PRO A CA 1
ATOM 820 C C . PRO A 1 111 ? 22.757 3.967 19.215 1.00 66.09 111 PRO A C 1
ATOM 821 O O . PRO A 1 111 ? 21.849 4.784 19.061 1.00 66.42 111 PRO A O 1
ATOM 825 N N . LEU A 1 112 ? 22.546 2.722 19.640 1.00 65.75 112 LEU A N 1
ATOM 826 C CA . LEU A 1 112 ? 21.203 2.236 19.970 1.00 65.44 112 LEU A CA 1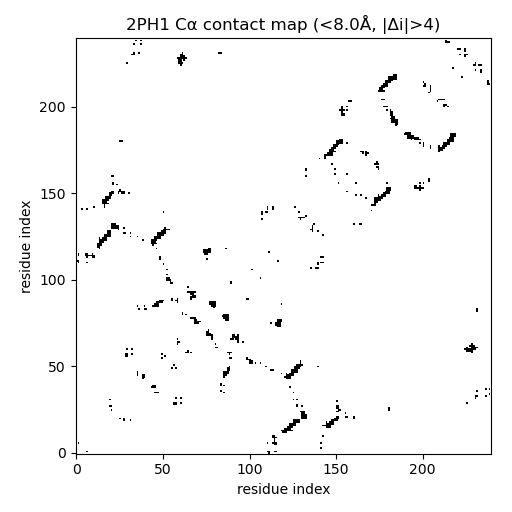
ATOM 827 C C . LEU A 1 112 ? 20.768 2.752 21.338 1.00 64.74 112 LEU A C 1
ATOM 828 O O . LEU A 1 112 ? 19.913 2.154 21.991 1.00 64.47 112 LEU A O 1
ATOM 833 N N . ILE A 1 113 ? 21.365 3.858 21.769 1.00 63.35 113 ILE A N 1
ATOM 834 C CA . ILE A 1 113 ? 21.035 4.444 23.058 1.00 61.14 113 ILE A CA 1
ATOM 835 C C . ILE A 1 113 ? 20.719 5.916 22.901 1.00 59.43 113 ILE A C 1
ATOM 836 O O . ILE A 1 113 ? 19.710 6.401 23.398 1.00 59.39 113 ILE A O 1
ATOM 841 N N . ALA A 1 114 ? 21.594 6.625 22.204 1.00 58.41 114 ALA A N 1
ATOM 842 C CA . ALA A 1 114 ? 21.408 8.052 22.010 1.00 57.36 114 ALA A CA 1
ATOM 843 C C . ALA A 1 114 ? 20.020 8.397 21.479 1.00 55.80 114 ALA A C 1
ATOM 844 O O . ALA A 1 114 ? 19.414 9.375 21.918 1.00 55.21 114 ALA A O 1
ATOM 846 N N . GLY A 1 115 ? 19.521 7.591 20.546 1.00 53.53 115 GLY A N 1
ATOM 847 C CA . GLY A 1 115 ? 18.213 7.851 19.974 1.00 52.07 115 GLY A CA 1
ATOM 848 C C . GLY A 1 115 ? 17.063 7.570 20.921 1.00 51.27 115 GLY A C 1
ATOM 849 O O . GLY A 1 115 ? 16.116 8.353 21.020 1.00 49.35 115 GLY A O 1
ATOM 858 N N . ILE A 1 117 ? 17.007 7.488 24.261 1.00 43.66 117 ILE A N 1
ATOM 859 C CA . ILE A 1 117 ? 16.903 8.437 25.340 1.00 39.98 117 ILE A CA 1
ATOM 860 C C . ILE A 1 117 ? 16.050 9.624 24.896 1.00 39.27 117 ILE A C 1
ATOM 861 O O . ILE A 1 117 ? 15.242 10.126 25.671 1.00 40.30 117 ILE A O 1
ATOM 866 N N . ARG A 1 118 ? 16.209 10.064 23.650 1.00 37.64 118 ARG A N 1
ATOM 867 C CA . ARG A 1 118 ? 15.422 11.194 23.151 1.00 37.14 118 ARG A CA 1
ATOM 868 C C . ARG A 1 118 ? 13.965 10.814 22.979 1.00 34.66 118 ARG A C 1
ATOM 869 O O . ARG A 1 118 ? 13.065 11.616 23.218 1.00 33.19 118 ARG A O 1
ATOM 877 N N . GLU A 1 119 ? 13.747 9.580 22.551 1.00 33.53 119 GLU A N 1
ATOM 878 C CA . GLU A 1 119 ? 12.408 9.079 22.349 1.00 33.37 119 GLU A CA 1
ATOM 879 C C . GLU A 1 119 ? 11.748 8.897 23.702 1.00 32.22 119 GLU A C 1
ATOM 880 O O . GLU A 1 119 ? 10.541 9.070 23.830 1.00 32.94 119 GLU A O 1
ATOM 886 N N . PHE A 1 120 ? 12.531 8.541 24.717 1.00 31.17 120 PHE A N 1
ATOM 887 C CA . PHE A 1 120 ? 11.969 8.370 26.058 1.00 29.95 120 PHE A CA 1
ATOM 888 C C . PHE A 1 120 ? 11.619 9.729 26.672 1.00 29.80 120 PHE A C 1
ATOM 889 O O . PHE A 1 120 ? 10.690 9.833 27.467 1.00 28.88 120 PHE A O 1
ATOM 897 N N . LEU A 1 121 ? 12.365 10.764 26.289 1.00 29.38 121 LEU A N 1
ATOM 898 C CA . LEU A 1 121 ? 12.140 12.122 26.780 1.00 29.87 121 LEU A CA 1
ATOM 899 C C . LEU A 1 121 ? 10.885 12.794 26.211 1.00 29.19 121 LEU A C 1
ATOM 900 O O . LEU A 1 121 ? 10.276 13.625 26.875 1.00 29.21 121 LEU A O 1
ATOM 905 N N . GLY A 1 122 ? 10.500 12.437 24.988 1.00 29.30 122 GLY A N 1
ATOM 906 C CA . GLY A 1 122 ? 9.332 13.054 24.377 1.00 29.18 122 GLY A CA 1
ATOM 907 C C . GLY A 1 122 ? 8.122 12.183 24.069 1.00 29.49 122 GLY A C 1
ATOM 908 O O . GLY A 1 122 ? 7.020 12.707 23.939 1.00 30.98 122 GLY A O 1
ATOM 909 N N . ARG A 1 123 ? 8.300 10.871 23.947 1.00 29.77 123 ARG A N 1
ATOM 910 C CA . ARG A 1 123 ? 7.173 9.994 23.647 1.00 32.19 123 ARG A CA 1
ATOM 911 C C . ARG A 1 123 ? 6.683 9.150 24.827 1.00 32.94 123 ARG A C 1
ATOM 912 O O . ARG A 1 123 ? 5.963 8.168 24.626 1.00 33.69 123 ARG A O 1
ATOM 920 N N . VAL A 1 124 ? 7.074 9.523 26.044 1.00 33.09 124 VAL A N 1
ATOM 921 C CA . VAL A 1 124 ? 6.678 8.810 27.266 1.00 32.37 124 VAL A CA 1
ATOM 922 C C . VAL A 1 124 ? 5.616 9.632 27.990 1.00 30.26 124 VAL A C 1
ATOM 923 O O . VAL A 1 124 ? 5.691 10.857 28.019 1.00 30.78 124 VAL A O 1
ATOM 927 N N . ALA A 1 125 ? 4.626 8.960 28.563 1.00 28.71 125 ALA A N 1
ATOM 928 C CA . ALA A 1 125 ? 3.555 9.645 29.280 1.00 26.88 125 ALA A CA 1
ATOM 929 C C . ALA A 1 125 ? 3.932 9.892 30.724 1.00 27.79 125 ALA A C 1
ATOM 930 O O . ALA A 1 125 ? 3.479 9.174 31.612 1.00 29.01 125 ALA A O 1
ATOM 932 N N . TRP A 1 126 ? 4.761 10.896 30.971 1.00 28.13 126 TRP A N 1
ATOM 933 C CA . TRP A 1 126 ? 5.144 11.198 32.336 1.00 28.74 126 TRP A CA 1
ATOM 934 C C . TRP A 1 126 ? 3.986 11.887 33.038 1.00 31.72 126 TRP A C 1
ATOM 935 O O . TRP A 1 126 ? 3.729 11.633 34.212 1.00 33.42 126 TRP A O 1
ATOM 946 N N . GLY A 1 127 ? 3.285 12.757 32.315 1.00 33.38 127 GLY A N 1
ATOM 947 C CA . GLY A 1 127 ? 2.159 13.467 32.900 1.00 35.96 127 GLY A CA 1
ATOM 948 C C . GLY A 1 127 ? 2.579 14.771 33.553 1.00 38.44 127 GLY A C 1
ATOM 949 O O . GLY A 1 127 ? 3.593 15.351 33.175 1.00 39.04 127 GLY A O 1
ATOM 950 N N . GLU A 1 128 ? 1.816 15.248 34.529 1.00 39.85 128 GLU A N 1
ATOM 951 C CA . GLU A 1 128 ? 2.181 16.493 35.190 1.00 41.48 128 GLU A CA 1
ATOM 952 C C . GLU A 1 128 ? 3.023 16.272 36.445 1.00 40.64 128 GLU A C 1
ATOM 953 O O . GLU A 1 128 ? 2.887 17.002 37.430 1.00 42.78 128 GLU A O 1
ATOM 959 N N . LEU A 1 129 ? 3.898 15.276 36.431 1.00 38.52 129 LEU A N 1
ATOM 960 C CA . LEU A 1 129 ? 4.711 15.051 37.616 1.00 37.74 129 LEU A CA 1
ATOM 961 C C . LEU A 1 129 ? 5.605 16.265 37.855 1.00 35.41 129 LEU A C 1
ATOM 962 O O . LEU A 1 129 ? 6.151 16.850 36.928 1.00 35.47 129 LEU A O 1
ATOM 967 N N . ASP A 1 130 ? 5.724 16.661 39.110 1.00 34.03 130 ASP A N 1
ATOM 968 C CA . ASP A 1 130 ? 6.502 17.833 39.432 1.00 33.23 130 ASP A CA 1
ATOM 969 C C . ASP A 1 130 ? 8.000 17.621 39.638 1.00 33.56 130 ASP A C 1
ATOM 970 O O . ASP A 1 130 ? 8.739 18.577 39.872 1.00 33.60 130 ASP A O 1
ATOM 975 N N . HIS A 1 131 ? 8.448 16.373 39.515 1.00 32.52 131 HIS A N 1
ATOM 976 C CA . HIS A 1 131 ? 9.860 16.024 39.667 1.00 31.18 131 HIS A CA 1
ATOM 977 C C . HIS A 1 131 ? 10.219 14.861 38.753 1.00 31.31 131 HIS A C 1
ATOM 978 O O . HIS A 1 131 ? 9.634 13.781 38.849 1.00 33.31 131 HIS A O 1
ATOM 985 N N . LEU A 1 132 ? 11.180 15.092 37.865 1.00 30.49 132 LEU A N 1
ATOM 986 C CA . LEU A 1 132 ? 11.642 14.075 36.922 1.00 29.69 132 LEU A CA 1
ATOM 987 C C . LEU A 1 132 ? 13.145 13.996 37.045 1.00 29.51 132 LEU A C 1
ATOM 988 O O . LEU A 1 132 ? 13.857 14.932 36.674 1.00 29.46 132 LEU A O 1
ATOM 993 N N . LEU A 1 133 ? 13.635 12.879 37.567 1.00 28.58 133 LEU A N 1
ATOM 994 C CA . LEU A 1 133 ? 15.067 12.717 37.728 1.00 26.44 133 LEU A CA 1
ATOM 995 C C . LEU A 1 133 ? 15.645 11.907 36.583 1.00 26.30 133 LEU A C 1
ATOM 996 O O . LEU A 1 133 ? 15.180 10.809 36.307 1.00 25.53 133 LEU A O 1
ATOM 1001 N N . ILE A 1 134 ? 16.644 12.465 35.904 1.00 27.12 134 ILE A N 1
ATOM 1002 C CA . ILE A 1 134 ? 17.297 11.772 34.799 1.00 28.07 134 ILE A CA 1
ATOM 1003 C C . ILE A 1 134 ? 18.591 11.194 35.370 1.00 29.28 134 ILE A C 1
ATOM 1004 O O . ILE A 1 134 ? 19.418 11.936 35.906 1.00 28.46 134 ILE A O 1
ATOM 1009 N N . ASP A 1 135 ? 18.744 9.872 35.277 1.00 30.20 135 ASP A N 1
ATOM 1010 C CA . ASP A 1 135 ? 19.932 9.174 35.775 1.00 30.57 135 ASP A CA 1
ATOM 1011 C C . ASP A 1 135 ? 20.882 9.118 34.585 1.00 32.05 135 ASP A C 1
ATOM 1012 O O . ASP A 1 135 ? 20.762 8.253 33.721 1.00 33.93 135 ASP A O 1
ATOM 1017 N N . LEU A 1 136 ? 21.813 10.059 34.533 1.00 32.11 136 LEU A N 1
ATOM 1018 C CA . LEU A 1 136 ? 22.746 10.131 33.425 1.00 34.18 136 LEU A CA 1
ATOM 1019 C C . LEU A 1 136 ? 23.797 9.026 33.440 1.00 36.44 136 LEU A C 1
ATOM 1020 O O . LEU A 1 136 ? 24.006 8.343 34.450 1.00 36.27 136 LEU A O 1
ATOM 1025 N N . PRO A 1 137 ? 24.440 8.796 32.289 1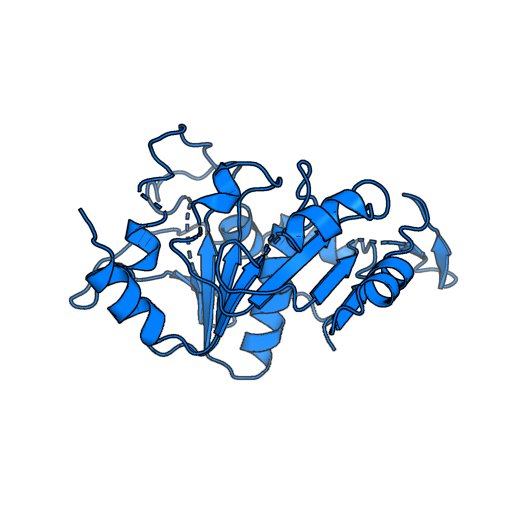.00 38.32 137 PRO A N 1
ATOM 1026 C CA . PRO A 1 137 ? 25.468 7.758 32.259 1.00 38.88 137 PRO A CA 1
ATOM 1027 C C . PRO A 1 137 ? 26.683 8.390 32.927 1.00 38.04 137 PRO A C 1
ATOM 1028 O O . PRO A 1 137 ? 26.938 9.587 32.779 1.00 35.77 137 PRO A O 1
ATOM 1032 N N . PRO A 1 138 ? 27.448 7.591 33.669 1.00 38.50 138 PRO A N 1
ATOM 1033 C CA . PRO A 1 138 ? 28.625 8.099 34.366 1.00 38.55 138 PRO A CA 1
ATOM 1034 C C . PRO A 1 138 ? 29.616 8.824 33.481 1.00 39.73 138 PRO A C 1
ATOM 1035 O O . PRO A 1 138 ? 29.686 8.584 32.274 1.00 39.21 138 PRO A O 1
ATOM 1039 N N . GLY A 1 139 ? 30.378 9.722 34.099 1.00 41.47 139 GLY A N 1
ATOM 1040 C CA . GLY A 1 139 ? 31.393 10.467 33.375 1.00 44.37 139 GLY A CA 1
ATOM 1041 C C . GLY A 1 139 ? 30.995 11.859 32.943 1.00 45.93 139 GLY A C 1
ATOM 1042 O O . GLY A 1 139 ? 29.846 12.273 33.093 1.00 45.73 139 GLY A O 1
ATOM 1043 N N . THR A 1 140 ? 31.961 12.588 32.402 1.00 48.27 140 THR A N 1
ATOM 1044 C CA . THR A 1 140 ? 31.715 13.947 31.938 1.00 50.76 140 THR A CA 1
ATOM 1045 C C . THR A 1 140 ? 31.915 14.059 30.431 1.00 51.42 140 THR A C 1
ATOM 1046 O O . THR A 1 140 ? 32.026 15.164 29.892 1.00 51.34 140 THR A O 1
ATOM 1050 N N . GLY A 1 141 ? 31.947 12.906 29.763 1.00 52.03 141 GLY A N 1
ATOM 1051 C CA . GLY A 1 141 ? 32.132 12.862 28.320 1.00 52.97 141 GLY A CA 1
ATOM 1052 C C . GLY A 1 141 ? 30.943 13.366 27.517 1.00 53.34 141 GLY A C 1
ATOM 1053 O O . GLY A 1 141 ? 30.070 14.048 28.053 1.00 53.19 141 GLY A O 1
ATOM 1054 N N . ASP A 1 142 ? 30.906 13.037 26.226 1.00 53.69 142 ASP A N 1
ATOM 1055 C CA . ASP A 1 142 ? 29.807 13.476 25.363 1.00 53.27 142 ASP A CA 1
ATOM 1056 C C . ASP A 1 142 ? 28.505 12.718 25.618 1.00 51.03 142 ASP A C 1
ATOM 1057 O O . ASP A 1 142 ? 27.421 13.238 25.347 1.00 49.64 142 ASP A O 1
ATOM 1062 N N . ALA A 1 143 ? 28.610 11.494 26.134 1.00 49.48 143 ALA A N 1
ATOM 1063 C CA . ALA A 1 143 ? 27.422 10.686 26.418 1.00 47.12 143 ALA A CA 1
ATOM 1064 C C . ALA A 1 143 ? 26.464 11.462 27.322 1.00 46.75 143 ALA A C 1
ATOM 1065 O O . ALA A 1 143 ? 25.306 11.680 26.963 1.00 45.65 143 ALA A O 1
ATOM 1067 N N . PRO A 1 144 ? 26.937 11.893 28.507 1.00 46.57 144 PRO A N 1
ATOM 1068 C CA . PRO A 1 144 ? 26.072 12.645 29.418 1.00 46.42 144 PRO A CA 1
ATOM 1069 C C . PRO A 1 144 ? 25.828 14.075 28.955 1.00 45.56 144 PRO A C 1
ATOM 1070 O O . PRO A 1 144 ? 25.062 14.817 29.570 1.00 44.32 144 PRO A O 1
ATOM 1074 N N . LEU A 1 145 ? 26.485 14.468 27.872 1.00 45.64 145 LEU A N 1
ATOM 1075 C CA . LEU A 1 145 ? 26.308 15.821 27.369 1.00 45.56 145 LEU A CA 1
ATOM 1076 C C . LEU A 1 145 ? 25.076 15.874 26.484 1.00 45.66 145 LEU A C 1
ATOM 1077 O O . LEU A 1 145 ? 24.268 16.793 26.597 1.00 46.42 145 LEU A O 1
ATOM 1082 N N . THR A 1 146 ? 24.921 14.882 25.611 1.00 46.03 146 THR A N 1
ATOM 1083 C CA . THR A 1 146 ? 23.775 14.858 24.703 1.00 46.69 146 THR A CA 1
ATOM 1084 C C . THR A 1 146 ? 22.468 14.619 25.449 1.00 47.42 146 THR A C 1
ATOM 1085 O O . THR A 1 146 ? 21.425 15.170 25.090 1.00 47.90 146 THR A O 1
ATOM 1089 N N . VAL A 1 147 ? 22.532 13.793 26.485 1.00 47.34 147 VAL A N 1
ATOM 1090 C CA . VAL A 1 147 ? 21.354 13.490 27.272 1.00 47.86 147 VAL A CA 1
ATOM 1091 C C . VAL A 1 147 ? 20.959 14.748 28.025 1.00 48.33 147 VAL A C 1
ATOM 1092 O O . VAL A 1 147 ? 19.797 15.149 28.041 1.00 48.60 147 VAL A O 1
ATOM 1104 N N . GLN A 1 149 ? 21.415 17.675 27.216 1.00 53.06 149 GLN A N 1
ATOM 1105 C CA . GLN A 1 149 ? 20.964 18.725 26.304 1.00 54.06 149 GLN A CA 1
ATOM 1106 C C . GLN A 1 149 ? 19.499 18.521 25.920 1.00 53.88 149 GLN A C 1
ATOM 1107 O O . GLN A 1 149 ? 18.694 19.457 25.970 1.00 53.51 149 GLN A O 1
ATOM 1113 N N . ASP A 1 150 ? 19.162 17.292 25.544 1.00 52.83 150 ASP A N 1
ATOM 1114 C CA . ASP A 1 150 ? 17.798 16.968 25.171 1.00 52.97 150 ASP A CA 1
ATOM 1115 C C . ASP A 1 150 ? 16.891 17.076 26.400 1.00 52.42 150 ASP A C 1
ATOM 1116 O O . ASP A 1 150 ? 15.766 17.549 26.304 1.00 53.16 150 ASP A O 1
ATOM 1121 N N . ALA A 1 151 ? 17.386 16.658 27.560 1.00 51.65 151 ALA A N 1
ATOM 1122 C CA . ALA A 1 151 ? 16.593 16.722 28.785 1.00 49.61 151 ALA A CA 1
ATOM 1123 C C . ALA A 1 151 ? 16.394 18.163 29.232 1.00 49.62 151 ALA A C 1
ATOM 1124 O O . ALA A 1 151 ? 15.391 18.487 29.865 1.00 49.38 151 ALA A O 1
ATOM 1126 N N . LYS A 1 152 ? 17.360 19.019 28.907 1.00 49.39 152 LYS A N 1
ATOM 1127 C CA . LYS A 1 152 ? 17.301 20.428 29.279 1.00 48.93 152 LYS A CA 1
ATOM 1128 C C . LYS A 1 152 ? 16.791 20.520 30.711 1.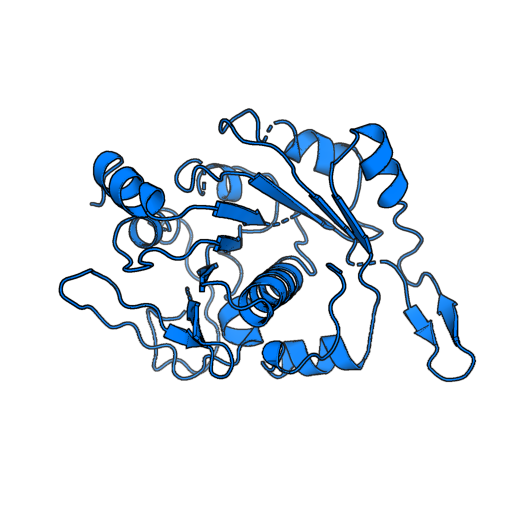00 47.65 152 LYS A C 1
ATOM 1129 O O . LYS A 1 152 ? 15.704 21.036 30.965 1.00 47.45 152 LYS A O 1
ATOM 1135 N N . PRO A 1 153 ? 17.589 20.014 31.670 1.00 47.04 153 PRO A N 1
ATOM 1136 C CA . PRO A 1 153 ? 17.247 20.013 33.091 1.00 45.53 153 PRO A CA 1
ATOM 1137 C C . PRO A 1 153 ? 17.065 21.384 33.665 1.00 43.05 153 PRO A C 1
ATOM 1138 O O . PRO A 1 153 ? 17.534 22.370 33.115 1.00 43.55 153 PRO A O 1
ATOM 1142 N N . THR A 1 154 ? 16.359 21.422 34.782 1.00 41.52 154 THR A N 1
ATOM 1143 C CA . THR A 1 154 ? 16.070 22.654 35.481 1.00 38.63 154 THR A CA 1
ATOM 1144 C C . THR A 1 154 ? 17.057 22.756 36.652 1.00 37.75 154 THR A C 1
ATOM 1145 O O . THR A 1 154 ? 17.029 23.717 37.416 1.00 38.05 154 THR A O 1
ATOM 1149 N N . GLY A 1 155 ? 17.924 21.748 36.771 1.00 36.24 155 GLY A N 1
ATOM 1150 C CA . GLY A 1 155 ? 18.928 21.709 37.821 1.00 34.56 155 GLY A CA 1
ATOM 1151 C C . GLY A 1 155 ? 19.820 20.489 37.658 1.00 35.26 155 GLY A C 1
ATOM 1152 O O . GLY A 1 155 ? 19.438 19.537 36.971 1.00 36.75 155 GLY A O 1
ATOM 1153 N N . VAL A 1 156 ? 21.004 20.499 38.275 1.00 33.18 156 VAL A N 1
ATOM 1154 C CA . VAL A 1 156 ? 21.939 19.365 38.168 1.00 30.37 156 VAL A CA 1
ATOM 1155 C C . VAL A 1 156 ? 22.467 18.941 39.550 1.00 28.60 156 VAL A C 1
ATOM 1156 O O . VAL A 1 156 ? 22.708 19.779 40.415 1.00 27.88 156 VAL A O 1
ATOM 1160 N N . VAL A 1 157 ? 22.623 17.638 39.769 1.00 26.68 157 VAL A N 1
ATOM 1161 C CA . VAL A 1 157 ? 23.160 17.159 41.040 1.00 24.55 157 VAL A CA 1
ATOM 1162 C C . VAL A 1 157 ? 24.373 16.286 40.764 1.00 24.11 157 VAL A C 1
ATOM 1163 O O . VAL A 1 157 ? 24.337 15.430 39.877 1.00 24.07 157 VAL A O 1
ATOM 1167 N N . VAL A 1 158 ? 25.455 16.530 41.503 1.00 23.00 158 VAL A N 1
ATOM 1168 C CA . VAL A 1 158 ? 26.690 15.761 41.336 1.00 23.19 158 VAL A CA 1
ATOM 1169 C C . VAL A 1 158 ? 26.837 14.747 42.469 1.00 24.77 158 VAL A C 1
ATOM 1170 O O . VAL A 1 158 ? 26.639 15.067 43.649 1.00 22.26 158 VAL A O 1
ATOM 1174 N N . VAL A 1 159 ? 27.195 13.525 42.095 1.00 25.67 159 VAL A N 1
ATOM 1175 C CA . VAL A 1 159 ? 27.360 12.441 43.050 1.00 28.08 159 VAL A CA 1
ATOM 1176 C C . VAL A 1 159 ? 28.743 11.832 42.952 1.00 30.25 159 VAL A C 1
ATOM 1177 O O . VAL A 1 159 ? 29.080 11.270 41.923 1.00 31.91 159 VAL A O 1
ATOM 1181 N N . SER A 1 160 ? 29.543 11.934 44.007 1.00 32.70 160 SER A N 1
ATOM 1182 C CA . SER A 1 160 ? 30.877 11.334 43.989 1.00 35.22 160 SER A CA 1
ATOM 1183 C C . SER A 1 160 ? 31.228 10.646 45.306 1.00 34.83 160 SER A C 1
ATOM 1184 O O . SER A 1 160 ? 30.374 10.445 46.174 1.00 33.27 160 SER A O 1
ATOM 1187 N N . THR A 1 161 ? 32.499 10.289 45.438 1.00 34.06 161 THR A N 1
ATOM 1188 C CA . THR A 1 161 ? 32.989 9.604 46.618 1.00 34.14 161 THR A CA 1
ATOM 1189 C C . THR A 1 161 ? 34.289 10.262 47.068 1.00 36.09 161 THR A C 1
ATOM 1190 O O . THR A 1 161 ? 34.859 11.083 46.350 1.00 37.78 161 THR A O 1
ATOM 1194 N N . PRO A 1 162 ? 34.765 9.928 48.271 1.00 36.70 162 PRO A N 1
ATOM 1195 C CA . PRO A 1 162 ? 36.002 10.496 48.800 1.00 38.38 162 PRO A CA 1
ATOM 1196 C C . PRO A 1 162 ? 37.219 10.302 47.910 1.00 40.65 162 PRO A C 1
ATOM 1197 O O . PRO A 1 162 ? 38.266 10.889 48.152 1.00 41.41 162 PRO A O 1
ATOM 1201 N N . GLN A 1 163 ? 37.093 9.478 46.878 1.00 43.84 163 GLN A N 1
ATOM 1202 C CA . GLN A 1 163 ? 38.214 9.261 45.970 1.00 46.09 163 GLN A CA 1
ATOM 1203 C C . GLN A 1 163 ? 37.983 9.863 44.587 1.00 47.02 163 GLN A C 1
ATOM 1204 O O . GLN A 1 163 ? 38.894 10.456 44.020 1.00 47.32 163 GLN A O 1
ATOM 1210 N N . GLU A 1 164 ? 36.771 9.708 44.052 1.00 48.10 164 GLU A N 1
ATOM 1211 C CA . GLU A 1 164 ? 36.424 10.226 42.724 1.00 49.41 164 GLU A CA 1
ATOM 1212 C C . GLU A 1 164 ? 35.669 11.553 42.830 1.00 50.05 164 GLU A C 1
ATOM 1213 O O . GLU A 1 164 ? 34.697 11.793 42.111 1.00 51.62 164 GLU A O 1
ATOM 1219 N N . LEU A 1 165 ? 36.130 12.409 43.737 1.00 48.95 165 LEU A N 1
ATOM 1220 C CA . LEU A 1 165 ? 35.521 13.715 43.963 1.00 47.74 165 LEU A CA 1
ATOM 1221 C C . LEU A 1 165 ? 36.604 14.786 44.015 1.00 47.09 165 LEU A C 1
ATOM 1222 O O . LEU A 1 165 ? 37.307 14.923 45.018 1.00 47.18 165 LEU A O 1
ATOM 1227 N N . THR A 1 166 ? 36.732 15.550 42.940 1.00 45.10 166 THR A N 1
ATOM 1228 C CA . THR A 1 166 ? 37.750 16.584 42.880 1.00 43.37 166 THR A CA 1
ATOM 1229 C C . THR A 1 166 ? 37.163 17.889 42.397 1.00 41.91 166 THR A C 1
ATOM 1230 O O . THR A 1 166 ? 36.049 17.912 41.891 1.00 42.29 166 THR A O 1
ATOM 1234 N N . ALA A 1 167 ? 37.909 18.975 42.561 1.00 40.55 167 ALA A N 1
ATOM 1235 C CA . ALA A 1 167 ? 37.433 20.274 42.120 1.00 39.15 167 ALA A CA 1
ATOM 1236 C C . ALA A 1 167 ? 37.372 20.327 40.602 1.00 39.73 167 ALA A C 1
ATOM 1237 O O . ALA A 1 167 ? 36.808 21.257 40.046 1.00 39.97 167 ALA A O 1
ATOM 1239 N N . VAL A 1 168 ? 37.955 19.343 39.924 1.00 40.79 168 VAL A N 1
ATOM 1240 C CA . VAL A 1 168 ? 37.904 19.344 38.465 1.00 42.77 168 VAL A CA 1
ATOM 1241 C C . VAL A 1 168 ? 36.619 18.708 37.979 1.00 43.13 168 VAL A C 1
ATOM 1242 O O . VAL A 1 168 ? 36.022 19.174 37.009 1.00 45.05 168 VAL A O 1
ATOM 1246 N N . ILE A 1 169 ? 36.195 17.641 38.647 1.00 43.20 169 ILE A N 1
ATOM 1247 C CA . ILE A 1 169 ? 34.958 16.968 38.280 1.00 42.35 169 ILE A CA 1
ATOM 1248 C C . ILE A 1 169 ? 33.796 17.940 38.466 1.00 41.87 169 ILE A C 1
ATOM 1249 O O . ILE A 1 169 ? 32.892 18.006 37.628 1.00 40.69 169 ILE A O 1
ATOM 1254 N N . VAL A 1 170 ? 33.834 18.702 39.562 1.00 41.92 170 VAL A N 1
ATOM 1255 C CA . VAL A 1 170 ? 32.786 19.685 39.862 1.00 41.48 170 VAL A CA 1
ATOM 1256 C C . VAL A 1 170 ? 32.814 20.861 38.889 1.00 40.40 170 VAL A C 1
ATOM 1257 O O . VAL A 1 170 ? 31.783 21.247 38.353 1.00 39.65 170 VAL A O 1
ATOM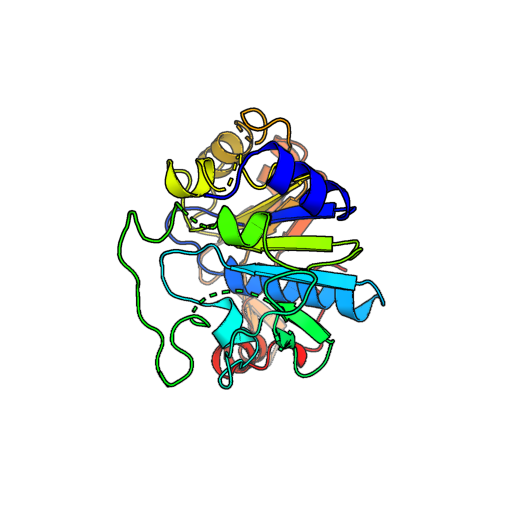 1261 N N . GLU A 1 171 ? 33.989 21.437 38.666 1.00 41.97 171 GLU A N 1
ATOM 1262 C CA . GLU A 1 171 ? 34.095 22.558 37.740 1.00 43.39 171 GLU A CA 1
ATOM 1263 C C . GLU A 1 171 ? 33.664 22.083 36.358 1.00 42.85 171 GLU A C 1
ATOM 1264 O O . GLU A 1 171 ? 33.023 22.818 35.609 1.00 41.38 171 GLU A O 1
ATOM 1270 N N . LYS A 1 172 ? 34.017 20.847 36.027 1.00 42.18 172 LYS A N 1
ATOM 1271 C CA . LYS A 1 172 ? 33.631 20.278 34.749 1.00 43.02 172 LYS A CA 1
ATOM 1272 C C . LYS A 1 172 ? 32.090 20.234 34.694 1.00 42.81 172 LYS A C 1
ATOM 1273 O O . LYS A 1 172 ? 31.492 20.482 33.649 1.00 42.74 172 LYS A O 1
ATOM 1279 N N . ALA A 1 173 ? 31.456 19.950 35.831 1.00 42.24 173 ALA A N 1
ATOM 1280 C CA . ALA A 1 173 ? 29.999 19.882 35.908 1.00 42.44 173 ALA A CA 1
ATOM 1281 C C . ALA A 1 173 ? 29.400 21.277 35.889 1.00 43.06 173 ALA A C 1
ATOM 1282 O O . ALA A 1 173 ? 28.246 21.469 35.514 1.00 42.27 173 ALA A O 1
ATOM 1284 N N . ILE A 1 174 ? 30.193 22.251 36.313 1.00 46.04 174 ILE A N 1
ATOM 1285 C CA . ILE A 1 174 ? 29.753 23.639 36.335 1.00 48.51 174 ILE A CA 1
ATOM 1286 C C . ILE A 1 174 ? 29.714 24.174 34.907 1.00 50.99 174 ILE A C 1
ATOM 1287 O O . ILE A 1 174 ? 28.911 25.042 34.585 1.00 51.31 174 ILE A O 1
ATOM 1292 N N . ASN A 1 175 ? 30.594 23.648 34.060 1.00 53.90 175 ASN A N 1
ATOM 1293 C CA . ASN A 1 175 ? 30.668 24.065 32.670 1.00 56.50 175 ASN A CA 1
ATOM 1294 C C . ASN A 1 175 ? 29.495 23.443 31.936 1.00 57.86 175 ASN A C 1
ATOM 1295 O O . ASN A 1 175 ? 28.696 24.140 31.314 1.00 58.99 175 ASN A O 1
ATOM 1308 N N . ALA A 1 177 ? 26.787 22.432 32.946 1.00 63.78 177 ALA A N 1
ATOM 1309 C CA . ALA A 1 177 ? 25.530 23.030 33.396 1.00 64.97 177 ALA A CA 1
ATOM 1310 C C . ALA A 1 177 ? 25.226 24.315 32.636 1.00 65.85 177 ALA A C 1
ATOM 1311 O O . ALA A 1 177 ? 24.071 24.606 32.330 1.00 65.62 177 ALA A O 1
ATOM 1313 N N . GLU A 1 178 ? 26.271 25.080 32.338 1.00 66.76 178 GLU A N 1
ATOM 1314 C CA . GLU A 1 178 ? 26.123 26.328 31.605 1.00 67.80 178 GLU A CA 1
ATOM 1315 C C . GLU A 1 178 ? 25.985 26.055 30.116 1.00 67.81 178 GLU A C 1
ATOM 1316 O O . GLU A 1 178 ? 25.332 26.813 29.401 1.00 67.62 178 GLU A O 1
ATOM 1322 N N . GLU A 1 179 ? 26.594 24.964 29.659 1.00 68.53 179 GLU A N 1
ATOM 1323 C CA . GLU A 1 179 ? 26.543 24.579 28.252 1.00 69.57 179 GLU A CA 1
ATOM 1324 C C . GLU A 1 179 ? 25.196 23.956 27.915 1.00 68.94 179 GLU A C 1
ATOM 1325 O O . GLU A 1 179 ? 25.022 23.363 26.850 1.00 68.47 179 GLU A O 1
ATOM 1331 N N . THR A 1 180 ? 24.247 24.103 28.832 1.00 68.67 180 THR A N 1
ATOM 1332 C CA . THR A 1 180 ? 22.911 23.559 28.656 1.00 68.04 180 THR A CA 1
ATOM 1333 C C . THR A 1 180 ? 21.881 24.423 29.388 1.00 67.51 180 THR A C 1
ATOM 1334 O O . THR A 1 180 ? 20.786 23.969 29.717 1.00 67.53 180 THR A O 1
ATOM 1338 N N . ASN A 1 181 ? 22.247 25.674 29.639 1.00 66.85 181 ASN A N 1
ATOM 1339 C CA . ASN A 1 181 ? 21.365 26.625 30.308 1.00 66.83 181 ASN A CA 1
ATOM 1340 C C . ASN A 1 181 ? 20.789 26.064 31.612 1.00 65.50 181 ASN A C 1
ATOM 1341 O O . ASN A 1 181 ? 19.602 26.223 31.898 1.00 64.95 181 ASN A O 1
ATOM 1346 N N . THR A 1 182 ? 21.641 25.409 32.397 1.00 63.79 182 THR A N 1
ATOM 1347 C CA . THR A 1 182 ? 21.235 24.840 33.681 1.00 62.36 182 THR A CA 1
ATOM 1348 C C . THR A 1 182 ? 22.288 25.213 34.718 1.00 60.81 182 THR A C 1
ATOM 1349 O O . THR A 1 182 ? 23.113 26.092 34.473 1.00 61.07 182 THR A O 1
ATOM 1353 N N . SER A 1 183 ? 22.259 24.548 35.871 1.00 58.84 183 SER A N 1
ATOM 1354 C CA . SER A 1 183 ? 23.231 24.808 36.934 1.00 55.37 183 SER A CA 1
ATOM 1355 C C . SER A 1 183 ? 23.244 23.697 37.979 1.00 52.81 183 SER A C 1
ATOM 1356 O O . SER A 1 183 ? 22.247 22.997 38.179 1.00 51.82 183 SER A O 1
ATOM 1359 N N . VAL A 1 184 ? 24.385 23.547 38.639 1.00 49.49 184 VAL A N 1
ATOM 1360 C CA . VAL A 1 184 ? 24.537 22.546 39.678 1.00 47.11 184 VAL A CA 1
ATOM 1361 C C . VAL A 1 184 ? 23.771 23.066 40.899 1.00 46.02 184 VAL A C 1
ATOM 1362 O O . VAL A 1 184 ? 23.999 24.180 41.381 1.00 45.66 184 VAL A O 1
ATOM 1366 N N . LEU A 1 185 ? 22.839 22.261 41.385 1.00 44.56 185 LEU A N 1
ATOM 1367 C CA . LEU A 1 185 ? 22.038 22.659 42.524 1.00 43.61 185 LEU A CA 1
ATOM 1368 C C . LEU A 1 185 ? 22.513 21.949 43.780 1.00 42.48 185 LEU A C 1
ATOM 1369 O O . LEU A 1 185 ? 22.301 22.423 44.894 1.00 41.97 185 LEU A O 1
ATOM 1374 N N . GLY A 1 186 ? 23.165 20.809 43.609 1.00 40.83 186 GLY A N 1
ATOM 1375 C CA . GLY A 1 186 ? 23.617 20.091 44.779 1.00 39.81 186 GLY A CA 1
ATOM 1376 C C . GLY A 1 186 ? 24.795 19.179 44.548 1.00 38.40 186 GLY A C 1
ATOM 1377 O O . GLY A 1 186 ? 25.172 18.868 43.421 1.00 37.98 186 GLY A O 1
ATOM 1378 N N . LEU A 1 187 ? 25.374 18.739 45.649 1.00 38.00 187 LEU A N 1
ATOM 1379 C CA . LEU A 1 187 ? 26.516 17.863 45.594 1.00 37.23 187 LEU A CA 1
ATOM 1380 C C . LEU A 1 187 ? 26.333 16.813 46.686 1.00 35.79 187 LEU A C 1
ATOM 1381 O O . LEU A 1 187 ? 26.141 17.149 47.854 1.00 36.49 187 LEU A O 1
ATOM 1386 N N . VAL A 1 188 ? 26.368 15.543 46.307 1.00 34.04 188 VAL A N 1
ATOM 1387 C CA . VAL A 1 188 ? 26.212 14.476 47.284 1.00 33.59 188 VAL A CA 1
ATOM 1388 C C . VAL A 1 188 ? 27.458 13.612 47.332 1.00 33.55 188 VAL A C 1
ATOM 1389 O O . VAL A 1 188 ? 27.922 13.115 46.302 1.00 33.68 188 VAL A O 1
ATOM 1393 N N . GLU A 1 189 ? 28.010 13.444 48.526 1.00 33.93 189 GLU A N 1
ATOM 1394 C CA . GLU A 1 189 ? 29.193 12.619 48.685 1.00 35.21 189 GLU A CA 1
ATOM 1395 C C . GLU A 1 189 ? 28.724 11.293 49.233 1.00 36.30 189 GLU A C 1
ATOM 1396 O O . GLU A 1 189 ? 28.191 11.215 50.332 1.00 36.02 189 GLU A O 1
ATOM 1402 N N . ASN A 1 190 ? 28.919 10.253 48.439 1.00 39.24 190 ASN A N 1
ATOM 1403 C CA . ASN A 1 190 ? 28.503 8.913 48.792 1.00 41.91 190 ASN A CA 1
ATOM 1404 C C . ASN A 1 190 ? 29.615 8.187 49.547 1.00 42.38 190 ASN A C 1
ATOM 1405 O O . ASN A 1 190 ? 30.796 8.453 49.331 1.00 41.17 190 ASN A O 1
ATOM 1418 N N . SER A 1 192 ? 31.015 8.526 52.216 1.00 41.62 192 SER A N 1
ATOM 1419 C CA . SER A 1 192 ? 32.054 9.383 52.755 1.00 40.33 192 SER A CA 1
ATOM 1420 C C . SER A 1 192 ? 32.644 8.845 54.063 1.00 37.91 192 SER A C 1
ATOM 1421 O O . SER A 1 192 ? 33.742 9.238 54.456 1.00 37.92 192 SER A O 1
ATOM 1424 N N . TYR A 1 193 ? 31.927 7.941 54.727 1.00 34.62 193 TYR A N 1
ATOM 1425 C CA . TYR A 1 193 ? 32.417 7.371 55.974 1.00 31.13 193 TYR A CA 1
ATOM 1426 C C . TYR A 1 193 ? 31.570 6.191 56.466 1.00 29.30 193 TYR A C 1
ATOM 1427 O O . TYR A 1 193 ? 30.524 5.888 55.911 1.00 29.55 193 TYR A O 1
ATOM 1436 N N . PHE A 1 194 ? 32.035 5.519 57.510 1.00 26.83 194 PHE A N 1
ATOM 1437 C CA . PHE A 1 194 ? 31.312 4.386 58.063 1.00 24.23 194 PHE A CA 1
ATOM 1438 C C . PHE A 1 194 ? 31.169 4.544 59.560 1.00 25.30 194 PHE A C 1
ATOM 1439 O O . PHE A 1 194 ? 32.162 4.715 60.276 1.00 25.93 194 PHE A O 1
ATOM 1447 N N . VAL A 1 195 ? 29.940 4.492 60.047 1.00 24.57 195 VAL A N 1
ATOM 1448 C CA . VAL A 1 195 ? 29.759 4.597 61.477 1.00 25.94 195 VAL A CA 1
ATOM 1449 C C . VAL A 1 195 ? 29.540 3.198 62.041 1.00 25.32 195 VAL A C 1
ATOM 1450 O O . VAL A 1 195 ? 28.632 2.476 61.610 1.00 23.98 195 VAL A O 1
ATOM 1454 N N . CYS A 1 196 ? 30.404 2.823 62.987 1.00 24.36 196 CYS A N 1
ATOM 1455 C CA . CYS A 1 196 ? 30.354 1.514 63.629 1.00 24.62 196 CYS A CA 1
ATOM 1456 C C . CYS A 1 196 ? 29.078 1.307 64.429 1.00 23.68 196 CYS A C 1
ATOM 1457 O O . CYS A 1 196 ? 28.696 2.147 65.226 1.00 25.93 196 CYS A O 1
ATOM 1460 N N . PRO A 1 197 ? 28.409 0.165 64.242 1.00 23.23 197 PRO A N 1
ATOM 1461 C CA . PRO A 1 197 ? 27.170 -0.077 64.984 1.00 23.91 197 PRO A CA 1
ATOM 1462 C C . PRO A 1 197 ? 27.356 -0.591 66.404 1.00 24.23 197 PRO A C 1
ATOM 1463 O O . PRO A 1 197 ? 26.390 -0.916 67.079 1.00 23.92 197 PRO A O 1
ATOM 1467 N N . ASN A 1 198 ? 28.593 -0.673 66.862 1.00 26.43 198 ASN A N 1
ATOM 1468 C CA . ASN A 1 198 ? 28.822 -1.172 68.200 1.00 28.93 198 ASN A CA 1
ATOM 1469 C C . ASN A 1 198 ? 29.168 -0.049 69.174 1.00 29.05 198 ASN A C 1
ATOM 1470 O O . ASN A 1 198 ? 28.560 0.064 70.228 1.00 30.07 198 ASN A O 1
ATOM 1475 N N . CYS A 1 199 ? 30.129 0.789 68.820 1.00 28.59 199 CYS A N 1
ATOM 1476 C CA . CYS A 1 199 ? 30.507 1.868 69.703 1.00 29.10 199 CYS A CA 1
ATOM 1477 C C . CYS A 1 199 ? 30.264 3.219 69.048 1.00 29.23 199 CYS A C 1
ATOM 1478 O O . CYS A 1 199 ? 30.499 4.270 69.651 1.00 29.46 199 CYS A O 1
ATOM 1481 N N . GLY A 1 200 ? 29.815 3.182 67.798 1.00 28.08 200 GLY A N 1
ATOM 1482 C CA . GLY A 1 200 ? 29.511 4.401 67.065 1.00 27.37 200 GLY A CA 1
ATOM 1483 C C . GLY A 1 200 ? 30.686 5.213 66.562 1.00 26.66 200 GLY A C 1
ATOM 1484 O O . GLY A 1 200 ? 30.516 6.374 66.212 1.00 26.69 200 GLY A O 1
ATOM 1485 N N . HIS A 1 201 ? 31.870 4.615 66.515 1.00 25.60 201 HIS A N 1
ATOM 1486 C CA . HIS A 1 201 ? 33.051 5.320 66.043 1.00 25.38 201 HIS A CA 1
ATOM 1487 C C . HIS A 1 201 ? 33.034 5.498 64.528 1.00 25.15 201 HIS A C 1
ATOM 1488 O O . HIS A 1 201 ? 32.669 4.572 63.806 1.00 27.71 201 HIS A O 1
ATOM 1495 N N . LYS A 1 202 ? 33.449 6.671 64.045 1.00 23.85 202 LYS A N 1
ATOM 1496 C CA . LYS A 1 202 ? 33.465 6.953 62.599 1.00 22.79 202 LYS A CA 1
ATOM 1497 C C . LYS A 1 202 ? 34.772 6.617 61.887 1.00 21.03 202 LYS A C 1
ATOM 1498 O O . LYS A 1 202 ? 35.836 7.025 62.327 1.00 21.09 202 LYS A O 1
ATOM 1504 N N . SER A 1 203 ? 34.697 5.893 60.773 1.00 21.79 203 SER A N 1
ATOM 1505 C CA . SER A 1 203 ? 35.911 5.543 60.018 1.00 21.86 203 SER A CA 1
ATOM 1506 C C . SER A 1 203 ? 35.837 5.980 58.552 1.00 24.20 203 SER A C 1
ATOM 1507 O O . SER A 1 203 ? 34.838 5.740 57.865 1.00 25.06 203 SER A O 1
ATOM 1510 N N . TYR A 1 204 ? 36.891 6.625 58.067 1.00 24.44 204 TYR A N 1
ATOM 1511 C CA . TYR A 1 204 ? 36.900 7.066 56.680 1.00 27.39 204 TYR A CA 1
ATOM 1512 C C . TYR A 1 204 ? 37.598 6.027 55.834 1.00 28.82 204 TYR A C 1
ATOM 1513 O O . TYR A 1 204 ? 38.714 6.253 55.368 1.00 31.18 204 TYR A O 1
ATOM 1522 N N . ILE A 1 205 ? 36.942 4.888 55.638 1.00 29.52 205 ILE A N 1
ATOM 1523 C CA . ILE A 1 205 ? 37.520 3.800 54.858 1.00 31.53 205 ILE A CA 1
ATOM 1524 C C . ILE A 1 205 ? 38.119 4.267 53.540 1.00 30.77 205 ILE A C 1
ATOM 1525 O O . ILE A 1 205 ? 39.254 3.937 53.220 1.00 30.48 205 ILE A O 1
ATOM 1530 N N . PHE A 1 206 ? 37.368 5.045 52.776 1.00 33.62 206 PHE A N 1
ATOM 1531 C CA . PHE A 1 206 ? 37.879 5.505 51.497 1.00 35.28 206 PHE A CA 1
ATOM 1532 C C . PHE A 1 206 ? 38.570 6.836 51.636 1.00 35.98 206 PHE A C 1
ATOM 1533 O O . PHE A 1 206 ? 38.951 7.455 50.646 1.00 35.78 206 PHE A O 1
ATOM 1541 N N . GLY A 1 207 ? 38.746 7.266 52.876 1.00 37.36 207 GLY A N 1
ATOM 1542 C CA . GLY A 1 207 ? 39.395 8.535 53.120 1.00 41.55 207 GLY A CA 1
ATOM 1543 C C . GLY A 1 207 ? 38.345 9.607 53.281 1.00 45.32 207 GLY A C 1
ATOM 1544 O O . GLY A 1 207 ? 37.154 9.346 53.084 1.00 47.44 207 GLY A O 1
ATOM 1545 N N . GLU A 1 208 ? 38.772 10.808 53.658 1.00 46.23 208 GLU A N 1
ATOM 1546 C CA . GLU A 1 208 ? 37.832 11.901 53.830 1.00 48.16 208 GLU A CA 1
ATOM 1547 C C . GLU A 1 208 ? 37.643 12.592 52.487 1.00 47.48 208 GLU A C 1
ATOM 1548 O O . GLU A 1 208 ? 38.591 13.108 51.911 1.00 47.49 208 GLU A O 1
ATOM 1554 N N . GLY A 1 209 ? 36.417 12.593 51.981 1.00 48.66 209 GLY A N 1
ATOM 1555 C CA . GLY A 1 209 ? 36.159 13.207 50.688 1.00 49.35 209 GLY A CA 1
ATOM 1556 C C . GLY A 1 209 ? 36.253 14.718 50.627 1.00 49.15 209 GLY A C 1
ATOM 1557 O O . GLY A 1 209 ? 36.518 15.285 49.562 1.00 47.21 209 GLY A O 1
ATOM 1558 N N . LYS A 1 210 ? 36.046 15.364 51.771 1.00 50.32 210 LYS A N 1
ATOM 1559 C CA . LYS A 1 210 ? 36.079 16.816 51.858 1.00 52.46 210 LYS A CA 1
ATOM 1560 C C . LYS A 1 210 ? 35.105 17.369 50.795 1.00 51.45 210 LYS A C 1
ATOM 1561 O O . LYS A 1 210 ? 35.411 18.295 50.024 1.00 50.43 210 LYS A O 1
ATOM 1567 N N . GLY A 1 211 ? 33.923 16.761 50.759 1.00 48.96 211 GLY A N 1
ATOM 1568 C CA . GLY A 1 211 ? 32.906 17.174 49.818 1.00 43.87 211 GLY A CA 1
ATOM 1569 C C . GLY A 1 211 ? 32.279 18.480 50.253 1.00 41.09 211 GLY A C 1
ATOM 1570 O O . GLY A 1 211 ? 31.777 19.233 49.423 1.00 40.61 211 GLY A O 1
ATOM 1571 N N . GLU A 1 212 ? 32.304 18.761 51.551 1.00 38.75 212 GLU A N 1
ATOM 1572 C CA . GLU A 1 212 ? 31.717 20.003 52.044 1.00 37.47 212 GLU A CA 1
ATOM 1573 C C . GLU A 1 212 ? 32.570 21.216 51.687 1.00 34.91 212 GLU A C 1
ATOM 1574 O O . GLU A 1 212 ? 32.066 22.325 51.560 1.00 33.90 212 GLU A O 1
ATOM 1580 N N . SER A 1 213 ? 33.864 20.991 51.520 1.00 32.89 213 SER A N 1
ATOM 1581 C CA . SER A 1 213 ? 34.766 22.065 51.187 1.00 32.50 213 SER A CA 1
ATOM 1582 C C . SER A 1 213 ? 34.463 22.560 49.787 1.00 32.54 213 SER A C 1
ATOM 1583 O O . SER A 1 213 ? 34.368 23.763 49.551 1.00 32.82 213 SER A O 1
ATOM 1586 N N . LEU A 1 214 ? 34.313 21.623 48.859 1.00 31.97 214 LEU A N 1
ATOM 1587 C CA . LEU A 1 214 ? 34.032 21.963 47.477 1.00 32.13 214 LEU A CA 1
ATOM 1588 C C . LEU A 1 214 ? 32.664 22.630 47.371 1.00 32.95 214 LEU A C 1
ATOM 1589 O O . LEU A 1 214 ? 32.471 23.571 46.595 1.00 33.52 214 LEU A O 1
ATOM 1594 N N . ALA A 1 215 ? 31.709 22.155 48.154 1.00 33.03 215 ALA A N 1
ATOM 1595 C CA . ALA A 1 215 ? 30.386 22.746 48.097 1.00 35.97 215 ALA A CA 1
ATOM 1596 C C . ALA A 1 215 ? 30.484 24.193 48.560 1.00 37.27 215 ALA A C 1
ATOM 1597 O O . ALA A 1 215 ? 29.672 25.036 48.179 1.00 38.80 215 ALA A O 1
ATOM 1599 N N . LYS A 1 216 ? 31.486 24.474 49.385 1.00 37.84 216 LYS A N 1
ATOM 1600 C CA . LYS A 1 216 ? 31.703 25.823 49.887 1.00 37.91 216 LYS A CA 1
ATOM 1601 C C . LYS A 1 216 ? 32.525 26.621 48.875 1.00 37.53 216 LYS A C 1
ATOM 1602 O O . LYS A 1 216 ? 32.316 27.816 48.712 1.00 38.58 216 LYS A O 1
ATOM 1608 N N . LYS A 1 217 ? 33.448 25.955 48.190 1.00 36.27 217 LYS A N 1
ATOM 1609 C CA . LYS A 1 217 ? 34.293 26.619 47.205 1.00 35.55 217 LYS A CA 1
ATOM 1610 C C . LYS A 1 217 ? 33.480 27.308 46.109 1.00 35.18 217 LYS A C 1
ATOM 1611 O O . LYS A 1 217 ? 33.620 28.513 45.891 1.00 34.85 217 LYS A O 1
ATOM 1617 N N . TYR A 1 218 ? 32.632 26.538 45.432 1.00 34.65 218 TYR A N 1
ATOM 1618 C CA . TYR A 1 218 ? 31.783 27.056 44.360 1.00 33.84 218 TYR A CA 1
ATOM 1619 C C . TYR A 1 218 ? 30.387 27.365 44.891 1.00 33.67 218 TYR A C 1
ATOM 1620 O O . TYR A 1 218 ? 29.429 27.452 44.127 1.00 33.92 218 TYR A O 1
ATOM 1629 N N . ASN A 1 219 ? 30.287 27.538 46.204 1.00 34.52 219 ASN A N 1
ATOM 1630 C CA . ASN A 1 219 ? 29.016 27.806 46.874 1.00 35.37 219 ASN A CA 1
ATOM 1631 C C . ASN A 1 219 ? 27.823 27.084 46.247 1.00 34.86 219 ASN A C 1
ATOM 1632 O O . ASN A 1 219 ? 26.923 27.717 45.705 1.00 34.33 219 ASN A O 1
ATOM 1637 N N . ILE A 1 220 ? 27.828 25.755 46.328 1.00 34.23 220 ILE A N 1
ATOM 1638 C CA . ILE A 1 220 ? 26.733 24.945 45.803 1.00 34.58 220 ILE A CA 1
ATOM 1639 C C . ILE A 1 220 ? 25.592 25.092 46.809 1.00 34.10 220 ILE A C 1
ATOM 1640 O O . ILE A 1 220 ? 25.813 24.967 48.012 1.00 35.70 220 ILE A O 1
ATOM 1645 N N . GLY A 1 221 ? 24.380 25.343 46.329 1.00 32.60 221 GLY A N 1
ATOM 1646 C CA . GLY A 1 221 ? 23.257 25.514 47.237 1.00 32.50 221 GLY A CA 1
ATOM 1647 C C . GLY A 1 221 ? 22.941 24.362 48.186 1.00 32.89 221 GLY A C 1
ATOM 1648 O O . GLY A 1 221 ? 22.346 24.573 49.247 1.00 31.38 221 GLY A O 1
ATOM 1649 N N . PHE A 1 222 ? 23.341 23.146 47.822 1.00 33.10 222 PHE A N 1
ATOM 1650 C CA . PHE A 1 222 ? 23.055 21.983 48.652 1.00 32.54 222 PHE A CA 1
ATOM 1651 C C . PHE A 1 222 ? 24.164 20.951 48.701 1.00 30.82 222 PHE A C 1
ATOM 1652 O O . PHE A 1 222 ? 24.818 20.657 47.702 1.00 30.65 222 PHE A O 1
ATOM 1660 N N . PHE A 1 223 ? 24.349 20.382 49.880 1.00 29.34 223 PHE A N 1
ATOM 1661 C CA . PHE A 1 223 ? 25.356 19.365 50.056 1.00 27.54 223 PHE A CA 1
ATOM 1662 C C . PHE A 1 223 ? 24.995 18.375 51.137 1.00 27.06 223 PHE A C 1
ATOM 1663 O O . PHE A 1 223 ? 24.548 18.751 52.212 1.00 27.52 223 PHE A O 1
ATOM 1671 N N . THR A 1 224 ? 25.223 17.102 50.872 1.00 26.64 224 THR A N 1
ATOM 1672 C CA . THR A 1 224 ? 24.934 16.107 51.882 1.00 27.37 224 THR A CA 1
ATOM 1673 C C . THR A 1 224 ? 25.879 14.932 51.708 1.00 26.49 224 THR A C 1
ATOM 1674 O O . THR A 1 224 ? 26.287 14.606 50.595 1.00 25.14 224 THR A O 1
ATOM 1678 N N . SER A 1 225 ? 26.235 14.311 52.822 1.00 25.22 225 SER A N 1
ATOM 1679 C CA . SER A 1 225 ? 27.126 13.174 52.784 1.00 26.45 225 SER A CA 1
ATOM 1680 C C . SER A 1 225 ? 26.430 11.921 53.261 1.00 26.44 225 SER A C 1
ATOM 1681 O O . SER A 1 225 ? 26.118 11.785 54.439 1.00 29.75 225 SER A O 1
ATOM 1684 N N . ILE A 1 226 ? 26.186 11.006 52.339 1.00 23.67 226 ILE A N 1
ATOM 1685 C CA . ILE A 1 226 ? 25.560 9.760 52.681 1.00 20.84 226 ILE A CA 1
ATOM 1686 C C . ILE A 1 226 ? 26.663 8.817 53.151 1.00 17.65 226 ILE A C 1
ATOM 1687 O O . ILE A 1 226 ? 27.705 8.736 52.528 1.00 17.03 226 ILE A O 1
ATOM 1692 N N . PRO A 1 227 ? 26.457 8.118 54.285 1.00 17.46 227 PRO A N 1
ATOM 1693 C CA . PRO A 1 227 ? 27.480 7.195 54.793 1.00 18.71 227 PRO A CA 1
ATOM 1694 C C . PRO A 1 227 ? 27.396 5.775 54.217 1.00 19.23 227 PRO A C 1
ATOM 1695 O O . PRO A 1 227 ? 26.549 5.484 53.369 1.00 20.73 227 PRO A O 1
ATOM 1699 N N . ILE A 1 228 ? 28.306 4.912 54.659 1.00 19.62 228 ILE A N 1
ATOM 1700 C CA . ILE A 1 228 ? 28.357 3.519 54.224 1.00 19.72 228 ILE A CA 1
ATOM 1701 C C . ILE A 1 228 ? 27.518 2.753 55.239 1.00 20.68 228 ILE A C 1
ATOM 1702 O O . ILE A 1 228 ? 27.762 2.865 56.440 1.00 19.35 228 ILE A O 1
ATOM 1707 N N . GLU A 1 229 ? 26.540 1.979 54.779 1.00 21.33 229 GLU A N 1
ATOM 1708 C CA . GLU A 1 229 ? 25.698 1.227 55.705 1.00 23.71 229 GLU A CA 1
ATOM 1709 C C . GLU A 1 229 ? 25.323 -0.147 55.176 1.00 26.70 229 GLU A C 1
ATOM 1710 O O . GLU A 1 229 ? 24.845 -0.270 54.048 1.00 29.37 229 GLU A O 1
ATOM 1716 N N . GLU A 1 230 ? 25.548 -1.174 56.000 1.00 28.71 230 GLU A N 1
ATOM 1717 C CA . GLU A 1 230 ? 25.249 -2.566 55.649 1.00 28.33 230 GLU A CA 1
ATOM 1718 C C . GLU A 1 230 ? 23.825 -2.685 55.129 1.00 28.88 230 GLU A C 1
ATOM 1719 O O . GLU A 1 230 ? 23.560 -3.386 54.147 1.00 25.73 230 GLU A O 1
ATOM 1725 N N . GLU A 1 231 ? 22.911 -1.980 55.784 1.00 30.71 231 GLU A N 1
ATOM 1726 C CA . GLU A 1 231 ? 21.516 -2.019 55.375 1.00 33.14 231 GLU A CA 1
ATOM 1727 C C . GLU A 1 231 ? 21.332 -1.471 53.963 1.00 32.00 231 GLU A C 1
ATOM 1728 O O . GLU A 1 231 ? 20.900 -2.199 53.064 1.00 32.95 231 GLU A O 1
ATOM 1734 N N . LEU A 1 232 ? 21.678 -0.197 53.774 1.00 29.62 232 LEU A N 1
ATOM 1735 C CA . LEU A 1 232 ? 21.523 0.455 52.483 1.00 27.31 232 LEU A CA 1
ATOM 1736 C C . LEU A 1 232 ? 21.964 -0.434 51.336 1.00 26.11 232 LEU A C 1
ATOM 1737 O O . LEU A 1 232 ? 21.185 -0.715 50.426 1.00 25.77 232 LEU A O 1
ATOM 1742 N N . ILE A 1 233 ? 23.211 -0.876 51.392 1.00 24.91 233 ILE A N 1
ATOM 1743 C CA . ILE A 1 233 ? 23.768 -1.741 50.363 1.00 26.55 233 ILE A CA 1
ATOM 1744 C C . ILE A 1 233 ? 22.915 -3.007 50.211 1.00 28.05 233 ILE A C 1
ATOM 1745 O O . ILE A 1 233 ? 22.547 -3.408 49.096 1.00 27.26 233 ILE A O 1
ATOM 1750 N N . LYS A 1 234 ? 22.576 -3.614 51.342 1.00 28.36 234 LYS A N 1
ATOM 1751 C CA . LYS A 1 234 ? 21.763 -4.818 51.342 1.00 30.23 234 LYS A CA 1
ATOM 1752 C C . LYS A 1 234 ? 20.404 -4.579 50.664 1.00 29.89 234 LYS A C 1
ATOM 1753 O O . LYS A 1 234 ? 19.970 -5.384 49.838 1.00 29.59 234 LYS A O 1
ATOM 1759 N N . LEU A 1 235 ? 19.726 -3.485 50.996 1.00 27.48 235 LEU A N 1
ATOM 1760 C CA . LEU A 1 235 ? 18.439 -3.223 50.357 1.00 27.23 235 LEU A CA 1
ATOM 1761 C C . LEU A 1 235 ? 18.615 -2.861 48.875 1.00 28.38 235 LEU A C 1
ATOM 1762 O O . LEU A 1 235 ? 17.910 -3.387 48.022 1.00 29.44 235 LEU A O 1
ATOM 1767 N N . ALA A 1 236 ? 19.560 -1.982 48.561 1.00 28.72 236 ALA A N 1
ATOM 1768 C CA . ALA A 1 236 ? 19.774 -1.581 47.175 1.00 29.71 236 ALA A CA 1
ATOM 1769 C C . ALA A 1 236 ? 20.038 -2.766 46.232 1.00 30.86 236 ALA A C 1
ATOM 1770 O O . ALA A 1 236 ? 19.599 -2.768 45.077 1.00 29.09 236 ALA A O 1
ATOM 1772 N N . ASP A 1 237 ? 20.757 -3.772 46.719 1.00 33.31 237 ASP A N 1
ATOM 1773 C CA . ASP A 1 237 ? 21.064 -4.939 45.895 1.00 33.89 237 ASP A CA 1
ATOM 1774 C C . ASP A 1 237 ? 19.881 -5.862 45.742 1.00 32.88 237 ASP A C 1
ATOM 1775 O O . ASP A 1 237 ? 19.715 -6.498 44.706 1.00 35.58 237 ASP A O 1
ATOM 1780 N N . SER A 1 238 ? 19.063 -5.957 46.776 1.00 30.46 238 SER A N 1
ATOM 1781 C CA . SER A 1 238 ? 17.908 -6.822 46.688 1.00 28.34 238 SER A CA 1
ATOM 1782 C C . SER A 1 238 ? 16.721 -6.092 46.063 1.00 27.92 238 SER A C 1
ATOM 1783 O O . SER A 1 238 ? 15.598 -6.596 46.061 1.00 29.60 238 SER A O 1
ATOM 1786 N N . GLY A 1 239 ? 16.971 -4.902 45.530 1.00 26.07 239 GLY A N 1
ATOM 1787 C CA . GLY A 1 239 ? 15.910 -4.147 44.887 1.00 25.40 239 GLY A CA 1
ATOM 1788 C C . GLY A 1 239 ? 14.766 -3.724 45.785 1.00 25.54 239 GLY A C 1
ATOM 1789 O O . GLY A 1 239 ? 13.595 -3.853 45.426 1.00 27.03 239 GLY A O 1
ATOM 1790 N N . ARG A 1 240 ? 15.102 -3.200 46.953 1.00 25.27 240 ARG A N 1
ATOM 1791 C CA . ARG A 1 240 ? 14.090 -2.755 47.890 1.00 25.93 240 ARG A CA 1
ATOM 1792 C C . ARG A 1 240 ? 14.490 -1.406 48.479 1.00 23.69 240 ARG A C 1
ATOM 1793 O O . ARG A 1 240 ? 14.255 -1.168 49.667 1.00 23.48 240 ARG A O 1
ATOM 1801 N N . ILE A 1 241 ? 15.092 -0.530 47.667 1.00 20.21 241 ILE A N 1
ATOM 1802 C CA . ILE A 1 241 ? 15.500 0.791 48.170 1.00 20.53 241 ILE A CA 1
ATOM 1803 C C . ILE A 1 241 ? 14.352 1.617 48.707 1.00 20.62 241 ILE A C 1
ATOM 1804 O O . ILE A 1 241 ? 14.573 2.550 49.476 1.00 20.63 241 ILE A O 1
ATOM 1809 N N . GLU A 1 242 ? 13.134 1.290 48.281 1.00 21.87 242 GLU A N 1
ATOM 1810 C CA . GLU A 1 242 ? 11.962 2.016 48.729 1.00 23.49 242 GLU A CA 1
ATOM 1811 C C . GLU A 1 242 ? 11.723 1.727 50.210 1.00 25.90 242 GLU A C 1
ATOM 1812 O O . GLU A 1 242 ? 11.129 2.539 50.915 1.00 27.84 242 GLU A O 1
ATOM 1818 N N . GLU A 1 243 ? 12.226 0.597 50.693 1.00 27.85 243 GLU A N 1
ATOM 1819 C CA . GLU A 1 243 ? 12.039 0.228 52.091 1.00 30.73 243 GLU A CA 1
ATOM 1820 C C . GLU A 1 243 ? 13.095 0.825 53.004 1.00 32.31 243 GLU A C 1
ATOM 1821 O O . GLU A 1 243 ? 13.041 0.677 54.232 1.00 31.21 243 GLU A O 1
ATOM 1827 N N . TYR A 1 244 ? 14.059 1.505 52.400 1.00 33.70 244 TYR A N 1
ATOM 1828 C CA . TYR A 1 244 ? 15.115 2.131 53.174 1.00 36.83 244 TYR A CA 1
ATOM 1829 C C . TYR A 1 244 ? 14.515 3.265 53.998 1.00 38.83 244 TYR A C 1
ATOM 1830 O O . TYR A 1 244 ? 14.133 4.284 53.438 1.00 40.80 244 TYR A O 1
ATOM 1839 N N . GLU A 1 245 ? 14.438 3.087 55.319 1.00 41.96 245 GLU A N 1
ATOM 1840 C CA . GLU A 1 245 ? 13.861 4.098 56.216 1.00 44.65 245 GLU A CA 1
ATOM 1841 C C . GLU A 1 245 ? 14.781 5.243 56.667 1.00 43.65 245 GLU A C 1
ATOM 1842 O O . GLU A 1 245 ? 14.769 5.622 57.837 1.00 44.96 245 GLU A O 1
ATOM 1848 N N . LYS A 1 246 ? 15.575 5.795 55.760 1.00 41.41 246 LYS A N 1
ATOM 1849 C CA . LYS A 1 246 ? 16.434 6.915 56.120 1.00 40.47 246 LYS A CA 1
ATOM 1850 C C . LYS A 1 246 ? 16.439 7.919 54.991 1.00 40.21 246 LYS A C 1
ATOM 1851 O O . LYS A 1 246 ? 16.510 7.544 53.822 1.00 40.37 246 LYS A O 1
ATOM 1857 N N . ASP A 1 247 ? 16.366 9.197 55.346 1.00 39.33 247 ASP A N 1
ATOM 1858 C CA . ASP A 1 247 ? 16.336 10.258 54.355 1.00 37.92 247 ASP A CA 1
ATOM 1859 C C . ASP A 1 247 ? 17.482 11.227 54.568 1.00 37.44 247 ASP A C 1
ATOM 1860 O O . ASP A 1 247 ? 17.406 12.120 55.410 1.00 38.80 247 ASP A O 1
ATOM 1865 N N . TRP A 1 248 ? 18.546 11.048 53.789 1.00 36.03 248 TRP A N 1
ATOM 1866 C CA . TRP A 1 248 ? 19.735 11.892 53.897 1.00 33.03 248 TRP A CA 1
ATOM 1867 C C . TRP A 1 248 ? 19.608 13.260 53.243 1.00 33.48 248 TRP A C 1
ATOM 1868 O O . TRP A 1 248 ? 20.486 14.104 53.394 1.00 33.54 248 TRP A O 1
ATOM 1879 N N . PHE A 1 249 ? 18.511 13.470 52.523 1.00 33.87 249 PHE A N 1
ATOM 1880 C CA . PHE A 1 249 ? 18.260 14.731 51.847 1.00 33.65 249 PHE A CA 1
ATOM 1881 C C . PHE A 1 249 ? 17.430 15.619 52.743 1.00 36.46 249 PHE A C 1
ATOM 1882 O O . PHE A 1 249 ? 16.898 16.644 52.322 1.00 36.41 249 PHE A O 1
ATOM 1890 N N . GLU A 1 250 ? 17.332 15.190 53.992 1.00 41.09 250 GLU A N 1
ATOM 1891 C CA . GLU A 1 250 ? 16.606 15.904 55.016 1.00 44.67 250 GLU A CA 1
ATOM 1892 C C . GLU A 1 250 ? 16.934 15.341 56.394 1.00 46.85 250 GLU A C 1
ATOM 1893 O O . GLU A 1 250 ? 17.877 14.554 56.557 1.00 47.81 250 GLU A O 1
#

Solvent-accessible surface area: 11929 Å² total

Sequence (240 aa):
RVTDEEIKERLGKIKSRIAVSGKGGVGKSTVTALLAVHYARQGKKVGILDADFLGPSIPILFGLRNARIAVSAEGLEPVLTQKYGIKVSQFLLPKENTPVIWRGPLIAGIREFLGRVAWGELDHLLIDLPPGTGDAPLTVQDAKPTGVVVVSTPQELTAVIVEKAINAEETNTSVLGLVENSYFVCPNCGHKSYIFGEGKGESLAKKYNIGFFTSIPIEEELIKLADSGRIEEYEKDWFE

CATH classification: 3.40.50.300

Secondary structure (DSSP, 8-state):
---HHHHHHHHTT-S-EEE---SS-TTHHHHHHHHHHHHHHTT--EEEEE--SS--HHHHHTT--S---EEETTEEEPPBPTTT--B---TTSTT-SS-----SHHHH--HHHHHSB---S-SEEEEEPPSSSSSHHHH---S--SEEEEEE-SSS--HHHHHHHH--GGGT--EEEEEE---EE-TTT--EE-TT----HHHHHHHTT-SEEEE--B-HHHHHHHHTT-GGG----TT-